Protein AF-Q5C1H3-F1 (afdb_monomer_lite)

Foldseek 3Di:
DDDDPDDDPVVVLVVVPPPDDDDDDDDDDDDWDFWKKKKKKKKWFQFFKAFPVVRGTAFDDPCLVPCVDPVVVVVLVLVVVQLCVLQVVLWDPAFPDKDWPDKHWDWDDDPPDPPPGTGITMMTMMMTMHRHDDDDPPVSSVVSSVVSLVPVPDPGSMHTPDTDMDIDMDIDGRDTDPDDDDDDD

pLDDT: mean 75.92, std 23.49, range [25.59, 98.0]

Sequence (185 aa):
MQLFTVMNISTVLLSLKLLTIKSQDVAETYVYETINITLLTIEFKDAWLWDYSINEMKPWNPEYNDSASLRYKELSNHMCQLVFNYTDDLVPTGSDEKKCDKVEFSPLKTAGDGDYALKVNATSTISYSYPHIISIDKETLRRNITSAFSHRGDYMLLRMLYYELYILTIEFKDAWLWDYSINEM

Structure (mmCIF, N/CA/C/O backbone):
data_AF-Q5C1H3-F1
#
_entry.id   AF-Q5C1H3-F1
#
loop_
_atom_site.group_PDB
_atom_site.id
_atom_site.type_symbol
_atom_site.label_atom_id
_atom_site.lab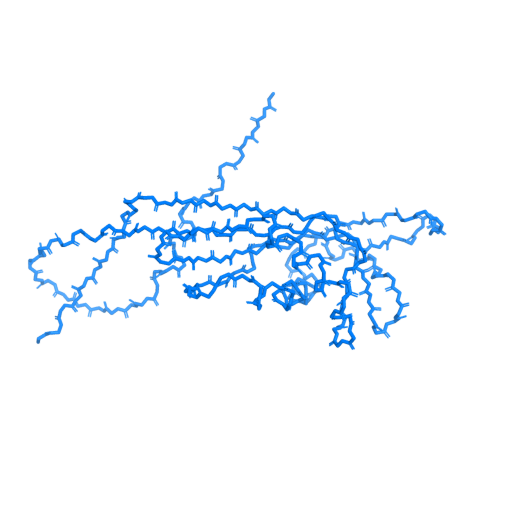el_alt_id
_atom_site.label_comp_id
_atom_site.label_asym_id
_atom_site.label_entity_id
_atom_site.label_seq_id
_atom_site.pdbx_PDB_ins_code
_atom_site.Cartn_x
_atom_site.Cartn_y
_atom_site.Cartn_z
_atom_site.occupancy
_atom_site.B_iso_or_equiv
_atom_site.auth_seq_id
_atom_site.auth_comp_id
_atom_site.auth_asym_id
_atom_site.auth_atom_id
_atom_site.pdbx_PDB_model_num
ATOM 1 N N . MET A 1 1 ? 22.195 -11.772 15.908 1.00 30.56 1 MET A N 1
ATOM 2 C CA . MET A 1 1 ? 21.999 -10.332 16.169 1.00 30.56 1 MET A CA 1
ATOM 3 C C . MET A 1 1 ? 20.785 -9.898 15.362 1.00 30.56 1 MET A C 1
ATOM 5 O O . MET A 1 1 ? 20.898 -9.747 14.157 1.00 30.56 1 MET A O 1
ATOM 9 N N . GLN A 1 2 ? 19.611 -9.843 15.988 1.00 27.91 2 GLN A N 1
ATOM 10 C CA . GLN A 1 2 ? 18.380 -9.350 15.368 1.00 27.91 2 GLN A CA 1
ATOM 11 C C . GLN A 1 2 ? 17.949 -8.123 16.166 1.00 27.91 2 GLN A C 1
ATOM 13 O O . GLN A 1 2 ? 17.580 -8.241 17.332 1.00 27.91 2 GLN A O 1
ATOM 18 N N . LEU A 1 3 ? 18.079 -6.948 15.551 1.00 25.59 3 LEU A N 1
ATOM 19 C CA . LEU A 1 3 ? 17.425 -5.733 16.014 1.00 25.59 3 LEU A CA 1
ATOM 20 C C . LEU A 1 3 ? 15.989 -5.772 15.493 1.00 25.59 3 LEU A C 1
ATOM 22 O O . LEU A 1 3 ? 15.762 -5.587 14.301 1.00 25.59 3 LEU A O 1
ATOM 26 N N . PHE A 1 4 ? 15.031 -6.009 16.383 1.00 30.53 4 PHE A N 1
ATOM 27 C CA . PHE A 1 4 ? 13.649 -5.626 16.132 1.00 30.53 4 PHE A CA 1
ATOM 28 C C . PHE A 1 4 ? 13.528 -4.149 16.497 1.00 30.53 4 PHE A C 1
ATOM 30 O O . PHE A 1 4 ? 13.573 -3.776 17.668 1.00 30.53 4 PHE A O 1
ATOM 37 N N . THR A 1 5 ? 13.445 -3.292 15.485 1.00 35.00 5 THR A N 1
ATOM 38 C CA . THR A 1 5 ? 13.075 -1.890 15.653 1.00 35.00 5 THR A CA 1
ATOM 39 C C . THR A 1 5 ? 11.630 -1.835 16.133 1.00 35.00 5 THR A C 1
ATOM 41 O O . THR A 1 5 ? 10.687 -2.068 15.381 1.00 35.00 5 THR A O 1
ATOM 44 N N . VAL A 1 6 ? 11.468 -1.551 17.423 1.00 36.09 6 VAL A N 1
ATOM 45 C CA . VAL A 1 6 ? 10.191 -1.218 18.051 1.00 36.09 6 VAL A CA 1
ATOM 46 C C . VAL A 1 6 ? 9.694 0.072 17.397 1.00 36.09 6 VAL A C 1
ATOM 48 O O . VAL A 1 6 ? 10.215 1.152 17.674 1.00 36.09 6 VAL A O 1
ATOM 51 N N . MET A 1 7 ? 8.734 -0.032 16.476 1.00 35.56 7 MET A N 1
ATOM 52 C CA . MET A 1 7 ? 8.037 1.148 15.972 1.00 35.56 7 MET A CA 1
ATOM 53 C C . MET A 1 7 ? 7.293 1.806 17.134 1.00 35.56 7 MET A C 1
ATOM 55 O O . MET A 1 7 ? 6.567 1.172 17.897 1.00 35.56 7 MET A O 1
ATOM 59 N N . ASN A 1 8 ? 7.576 3.091 17.286 1.00 33.25 8 ASN A N 1
ATOM 60 C CA . ASN A 1 8 ? 7.224 3.942 18.403 1.00 33.25 8 ASN A CA 1
ATOM 61 C C . ASN A 1 8 ? 5.694 4.083 18.521 1.00 33.25 8 ASN A C 1
ATOM 63 O O . ASN A 1 8 ? 5.061 4.769 17.722 1.00 33.25 8 ASN A O 1
ATOM 67 N N . ILE A 1 9 ? 5.103 3.461 19.543 1.00 40.34 9 ILE A N 1
ATOM 68 C CA . ILE A 1 9 ? 3.673 3.570 19.899 1.00 40.34 9 ILE A CA 1
ATOM 69 C C . ILE A 1 9 ? 3.239 5.040 20.095 1.00 40.34 9 ILE A C 1
ATOM 71 O O . ILE A 1 9 ? 2.073 5.380 19.903 1.00 40.34 9 ILE A O 1
ATOM 75 N N . SER A 1 10 ? 4.178 5.948 20.384 1.00 38.69 10 SER A N 1
ATOM 76 C CA . SER A 1 10 ? 3.878 7.365 20.617 1.00 38.69 10 SER A CA 1
ATOM 77 C C . SER A 1 10 ? 3.365 8.105 19.376 1.00 38.69 10 SER A C 1
ATOM 79 O O . SER A 1 10 ? 2.576 9.035 19.517 1.00 38.69 10 SER A O 1
ATOM 81 N N . THR A 1 11 ? 3.769 7.724 18.156 1.00 42.69 11 THR A N 1
ATOM 82 C CA . THR A 1 11 ? 3.400 8.479 16.938 1.00 42.69 11 THR A CA 1
ATOM 83 C C . THR A 1 11 ? 1.962 8.254 16.473 1.00 42.69 11 THR A C 1
ATOM 85 O O . THR A 1 11 ? 1.390 9.139 15.840 1.00 42.69 11 THR A O 1
ATOM 88 N N . VAL A 1 12 ? 1.349 7.115 16.811 1.00 43.50 12 VAL A N 1
ATOM 89 C CA . VAL A 1 12 ? -0.071 6.859 16.499 1.00 43.50 12 VAL A CA 1
ATOM 90 C C . VAL A 1 12 ? -0.960 7.642 17.474 1.00 43.50 12 VAL A C 1
ATOM 92 O O . VAL A 1 12 ? -1.838 8.379 17.042 1.00 43.50 12 VAL A O 1
ATOM 95 N N . LEU A 1 13 ? -0.633 7.621 18.773 1.00 40.50 13 LEU A N 1
ATOM 96 C CA . LEU A 1 13 ? -1.317 8.408 19.815 1.00 40.50 13 LEU A CA 1
ATOM 97 C C . LEU A 1 13 ? -1.241 9.928 19.595 1.00 40.50 13 LEU A C 1
ATOM 99 O O . LEU A 1 13 ? -2.161 10.654 19.960 1.00 40.50 13 LEU A O 1
ATOM 103 N N . LEU A 1 14 ? -0.153 10.425 19.000 1.00 39.34 14 LEU A N 1
ATOM 104 C CA . LEU A 1 14 ? 0.019 11.852 18.709 1.00 39.34 14 LEU A CA 1
ATOM 105 C C . LEU A 1 14 ? -0.904 12.367 17.592 1.00 39.34 14 LEU A C 1
ATOM 107 O O . LEU A 1 14 ? -1.186 13.562 17.568 1.00 39.34 14 LEU A O 1
ATOM 111 N N . SER A 1 15 ? -1.394 11.500 16.697 1.00 39.59 15 SER A N 1
ATOM 112 C CA . SER A 1 15 ? -2.248 11.918 15.569 1.00 39.59 15 SER A CA 1
ATOM 113 C C . SER A 1 15 ? -3.686 12.236 16.007 1.00 39.59 15 SER A C 1
ATOM 115 O O . SER A 1 15 ? -4.324 13.096 15.410 1.00 39.59 15 SER A O 1
ATOM 117 N N . LEU A 1 16 ? -4.154 11.648 17.116 1.00 41.50 16 LEU A N 1
ATOM 118 C CA . LEU A 1 16 ? -5.446 11.977 17.737 1.00 41.50 16 LEU A CA 1
ATOM 119 C C . LEU A 1 16 ? -5.450 13.334 18.478 1.00 41.50 16 LEU A C 1
ATOM 121 O O . LEU A 1 16 ? -6.500 13.801 18.906 1.00 41.50 16 LEU A O 1
ATOM 125 N N . LYS A 1 17 ? -4.290 13.978 18.675 1.00 37.91 17 LYS A N 1
ATOM 126 C CA . LYS A 1 17 ? -4.087 14.998 19.724 1.00 37.91 17 LYS A CA 1
ATOM 127 C C . LYS A 1 17 ? -4.213 16.472 19.312 1.00 37.91 17 LYS A C 1
ATOM 129 O O . LYS A 1 17 ? -3.665 17.335 19.993 1.00 37.91 17 LYS A O 1
ATOM 134 N N . LEU A 1 18 ? -4.931 16.809 18.242 1.00 33.69 18 LEU A N 1
ATOM 135 C CA . LEU A 1 18 ? -5.064 18.208 17.792 1.00 33.69 18 LEU A CA 1
ATOM 136 C C . LEU A 1 18 ? -6.522 18.666 17.640 1.00 33.69 18 LEU A C 1
ATOM 138 O O . LEU A 1 18 ? -6.920 19.191 16.606 1.00 33.69 18 LEU A O 1
ATOM 142 N N . LEU A 1 19 ? -7.301 18.548 18.716 1.00 36.03 19 LEU A N 1
ATOM 143 C CA . LEU A 1 19 ? -8.419 19.457 18.988 1.00 36.03 19 LEU A CA 1
ATOM 144 C C . LEU A 1 19 ? -8.018 20.335 20.180 1.00 36.03 19 LEU A C 1
ATOM 146 O O . LEU A 1 19 ? -8.197 19.986 21.340 1.00 36.03 19 LEU A O 1
ATOM 150 N N . THR A 1 20 ? -7.361 21.454 19.885 1.00 34.62 20 THR A N 1
ATOM 151 C CA . THR A 1 20 ? -6.852 22.400 20.885 1.00 34.62 20 THR A CA 1
ATOM 152 C C . THR A 1 20 ? -7.963 23.341 21.350 1.00 34.62 20 THR A C 1
ATOM 154 O O . THR A 1 20 ? -8.443 24.130 20.537 1.00 34.62 20 THR A O 1
ATOM 157 N N . ILE A 1 21 ? -8.277 23.388 22.650 1.00 33.28 21 ILE A N 1
ATOM 158 C CA . ILE A 1 21 ? -8.873 24.580 23.282 1.00 33.28 21 ILE A CA 1
ATOM 159 C C . ILE A 1 21 ? -8.138 24.882 24.599 1.00 33.28 21 ILE A C 1
ATOM 161 O O . ILE A 1 21 ? -7.808 23.989 25.369 1.00 33.28 21 ILE A O 1
ATOM 165 N N . LYS A 1 22 ? -7.816 26.166 24.808 1.00 37.41 22 LYS A N 1
ATOM 166 C CA . LYS A 1 22 ? -7.220 26.746 26.025 1.00 37.41 22 LYS A CA 1
ATOM 167 C C . LYS A 1 22 ? -8.299 26.991 27.090 1.00 37.41 22 LYS A C 1
ATOM 169 O O . LYS A 1 22 ? -9.271 27.657 26.751 1.00 37.41 22 LYS A O 1
ATOM 174 N N . SER A 1 23 ? -8.034 26.703 28.368 1.00 32.50 23 SER A N 1
ATOM 175 C CA . SER A 1 23 ? -8.454 27.573 29.489 1.00 32.50 23 SER A CA 1
ATOM 176 C C . SER A 1 23 ? -7.703 27.263 30.794 1.00 32.50 23 SER A C 1
ATOM 178 O O . SER A 1 23 ? -7.153 26.182 30.964 1.00 32.50 23 SER A O 1
ATOM 180 N N . GLN A 1 24 ? -7.640 28.270 31.671 1.00 35.25 24 GLN A N 1
ATOM 181 C CA . GLN A 1 24 ? -6.927 28.322 32.955 1.00 35.25 24 GLN A CA 1
ATOM 182 C C . GLN A 1 24 ? -7.688 27.632 34.110 1.00 35.25 24 GLN A C 1
ATOM 184 O O . GLN A 1 24 ? -8.913 27.683 34.140 1.00 35.25 24 GLN A O 1
ATOM 189 N N . ASP A 1 25 ? -6.915 27.065 35.048 1.00 44.69 25 ASP A N 1
ATOM 190 C CA . ASP A 1 25 ? -7.182 26.667 36.450 1.00 44.69 25 ASP A CA 1
ATOM 191 C C . ASP A 1 25 ? -8.639 26.491 36.937 1.00 44.69 25 ASP A C 1
ATOM 193 O O . ASP A 1 25 ? -9.248 27.462 37.381 1.00 44.69 25 ASP A O 1
ATOM 197 N N . VAL A 1 26 ? -9.115 25.235 37.053 1.00 33.25 26 VAL A N 1
ATOM 198 C CA . VAL A 1 26 ? -10.085 24.774 38.081 1.00 33.25 26 VAL A CA 1
ATOM 199 C C . VAL A 1 26 ? -9.838 23.282 38.391 1.00 33.25 26 VAL A C 1
ATOM 201 O O . VAL A 1 26 ? -9.560 22.500 37.492 1.00 33.25 26 VAL A O 1
ATOM 204 N N . ALA A 1 27 ? -9.918 22.892 39.671 1.00 42.16 27 ALA A N 1
ATOM 205 C CA . ALA A 1 27 ? -9.605 21.558 40.205 1.00 42.16 27 ALA A CA 1
ATOM 206 C C . ALA A 1 27 ? -10.246 20.378 39.432 1.00 42.16 27 ALA A C 1
ATOM 208 O O . ALA A 1 27 ? -11.468 20.243 39.383 1.00 42.16 27 ALA A O 1
ATOM 209 N N . GLU A 1 28 ? -9.404 19.498 38.880 1.00 36.44 28 GLU A N 1
ATOM 210 C CA . GLU A 1 28 ? -9.794 18.409 37.973 1.00 36.44 28 GLU A CA 1
ATOM 211 C C . GLU A 1 28 ? -10.202 17.129 38.722 1.00 36.44 28 GLU A C 1
ATOM 213 O O . GLU A 1 28 ? -9.426 16.541 39.480 1.00 36.44 28 GLU A O 1
ATOM 218 N N . THR A 1 29 ? -11.430 16.663 38.477 1.00 35.28 29 THR A N 1
ATOM 219 C CA . THR A 1 29 ? -11.841 15.282 38.764 1.00 35.28 29 THR A CA 1
ATOM 220 C C . THR A 1 29 ? -11.537 14.453 37.521 1.00 35.28 29 THR A C 1
ATOM 222 O O . THR A 1 29 ? -12.193 14.624 36.498 1.00 35.28 29 THR A O 1
ATOM 225 N N . TYR A 1 30 ? -10.534 13.579 37.594 1.00 40.09 30 TYR A N 1
ATOM 226 C CA . TYR A 1 30 ? -10.135 12.721 36.477 1.00 40.09 30 TYR A CA 1
ATOM 227 C C . TYR A 1 30 ? -11.180 11.621 36.254 1.00 40.09 30 TYR A C 1
ATOM 229 O O . TYR A 1 30 ? -11.293 10.692 37.057 1.00 40.09 30 TYR A O 1
ATOM 237 N N . VAL A 1 31 ? -11.947 11.718 35.167 1.00 41.03 31 VAL A N 1
ATOM 238 C CA . VAL A 1 31 ? -12.758 10.606 34.661 1.00 41.03 31 VAL A CA 1
ATOM 239 C C . VAL A 1 31 ? -11.867 9.799 33.725 1.00 41.03 31 VAL A C 1
ATOM 241 O O . VAL A 1 31 ? -11.474 10.275 32.667 1.00 41.03 31 VAL A O 1
ATOM 244 N N . TYR A 1 32 ? -11.500 8.589 34.140 1.00 46.22 32 TYR A N 1
ATOM 245 C CA . TYR A 1 32 ? -10.751 7.674 33.286 1.00 46.22 32 TYR A CA 1
ATOM 246 C C . TYR A 1 32 ? -11.727 6.941 32.369 1.00 46.22 32 TYR A C 1
ATOM 248 O O . TYR A 1 32 ? -12.465 6.069 32.832 1.00 46.22 32 TYR A O 1
ATOM 256 N N . GLU A 1 33 ? -11.725 7.273 31.081 1.00 55.44 33 GLU A N 1
ATOM 257 C CA . GLU A 1 33 ? -12.446 6.495 30.080 1.00 55.44 33 GLU A CA 1
ATOM 258 C C . GLU A 1 33 ? -11.498 5.446 29.489 1.00 55.44 33 GLU A C 1
ATOM 260 O O . GLU A 1 33 ? -10.426 5.751 28.962 1.00 55.44 33 GLU A O 1
ATOM 265 N N . THR A 1 34 ? -11.858 4.175 29.660 1.00 56.00 34 THR A N 1
ATOM 266 C CA . THR A 1 34 ? -11.147 3.065 29.023 1.00 56.00 34 THR A CA 1
ATOM 267 C C . THR A 1 34 ? -11.742 2.875 27.644 1.00 56.00 34 THR A C 1
ATOM 269 O O . THR A 1 34 ? -12.950 2.678 27.510 1.00 56.00 34 THR A O 1
ATOM 272 N N . ILE A 1 35 ? -10.903 2.934 26.610 1.00 66.88 35 ILE A N 1
ATOM 273 C CA . ILE A 1 35 ? -11.357 2.708 25.239 1.00 66.88 35 ILE A CA 1
ATOM 274 C C . ILE A 1 35 ? -10.771 1.397 24.737 1.00 66.88 35 ILE A C 1
ATOM 276 O O . ILE A 1 35 ? -9.599 1.074 24.941 1.00 66.88 35 ILE A O 1
ATOM 280 N N . ASN A 1 36 ? -11.627 0.620 24.090 1.00 78.56 36 ASN A N 1
ATOM 281 C CA . ASN A 1 36 ? -11.246 -0.600 23.407 1.00 78.56 36 ASN A CA 1
ATOM 282 C C . ASN A 1 36 ? -11.031 -0.256 21.937 1.00 78.56 36 ASN A C 1
ATOM 284 O O . ASN A 1 36 ? -11.945 0.256 21.310 1.00 78.56 36 ASN A O 1
ATOM 288 N N . ILE A 1 37 ? -9.857 -0.522 21.373 1.00 84.06 37 ILE A N 1
ATOM 289 C CA . ILE A 1 37 ? -9.531 -0.108 19.999 1.00 84.06 37 ILE A CA 1
ATOM 290 C C . ILE A 1 37 ? -9.181 -1.338 19.169 1.00 84.06 37 ILE A C 1
ATOM 292 O O . ILE A 1 37 ? -8.397 -2.179 19.611 1.00 84.06 37 ILE A O 1
ATOM 296 N N . THR A 1 38 ? -9.712 -1.425 17.948 1.00 88.31 38 THR A N 1
ATOM 297 C CA . THR A 1 38 ? -9.221 -2.382 16.942 1.00 88.31 38 THR A CA 1
ATOM 298 C C . THR A 1 38 ? -8.399 -1.647 15.901 1.00 88.31 38 THR A C 1
ATOM 300 O O . THR A 1 38 ? -8.896 -0.722 15.265 1.00 88.31 38 THR A O 1
ATOM 303 N N . LEU A 1 39 ? -7.167 -2.095 15.677 1.00 91.88 39 LEU A N 1
ATOM 304 C CA . LEU A 1 39 ? -6.350 -1.666 14.551 1.00 91.88 39 LEU A CA 1
ATOM 305 C C . LEU A 1 39 ? -6.322 -2.777 13.501 1.00 91.88 39 LEU A C 1
ATOM 307 O O . LEU A 1 39 ? -5.767 -3.853 13.737 1.00 91.88 39 LEU A O 1
ATOM 311 N N . LEU A 1 40 ? -6.916 -2.515 12.341 1.00 94.88 40 LEU A N 1
ATOM 312 C CA . LEU A 1 40 ? -6.785 -3.347 11.150 1.00 94.88 40 LEU A CA 1
ATOM 313 C C . LEU A 1 40 ? -5.648 -2.791 10.297 1.00 94.88 40 LEU A C 1
ATOM 315 O O . LEU A 1 40 ? -5.698 -1.636 9.893 1.00 94.88 40 LEU A O 1
ATOM 319 N N . THR A 1 41 ? -4.661 -3.617 9.974 1.00 96.12 41 THR A N 1
ATOM 320 C CA . THR A 1 41 ? -3.572 -3.274 9.058 1.00 96.12 41 THR A CA 1
ATOM 321 C C . THR A 1 41 ? -3.616 -4.199 7.853 1.00 96.12 41 THR A C 1
ATOM 323 O O . THR A 1 41 ? -3.668 -5.423 7.999 1.00 96.12 41 THR A O 1
ATOM 326 N N . ILE A 1 42 ? -3.579 -3.613 6.661 1.00 96.50 42 ILE A N 1
ATOM 327 C CA . ILE A 1 42 ? -3.547 -4.329 5.388 1.00 96.50 42 ILE A CA 1
ATOM 328 C C . ILE A 1 42 ? -2.255 -3.948 4.680 1.00 96.50 42 ILE A C 1
ATOM 330 O O . ILE A 1 42 ? -1.971 -2.769 4.473 1.00 96.50 42 ILE A O 1
ATOM 334 N N . GLU A 1 43 ? -1.469 -4.951 4.313 1.00 97.38 43 GLU A N 1
ATOM 335 C CA . GLU A 1 43 ? -0.187 -4.771 3.652 1.00 97.38 43 GLU A CA 1
ATOM 336 C C . GLU A 1 43 ? -0.168 -5.518 2.318 1.00 97.38 43 GLU A C 1
ATOM 338 O O . GLU A 1 43 ? -0.437 -6.719 2.249 1.00 97.38 43 GLU A O 1
ATOM 343 N N . PHE A 1 44 ? 0.171 -4.783 1.265 1.00 95.81 44 PHE A N 1
ATOM 344 C CA . PHE A 1 44 ? 0.450 -5.289 -0.069 1.00 95.81 44 PHE A CA 1
ATOM 345 C C . PHE A 1 44 ? 1.965 -5.297 -0.237 1.00 95.81 44 PHE A C 1
ATOM 347 O O . PHE A 1 44 ? 2.579 -4.228 -0.272 1.00 95.81 44 PHE A O 1
ATOM 354 N N . LYS A 1 45 ? 2.567 -6.483 -0.312 1.00 95.94 45 LYS A N 1
ATOM 355 C CA . LYS A 1 45 ? 3.996 -6.663 -0.596 1.00 95.94 45 LYS A CA 1
ATOM 356 C C . LYS A 1 45 ? 4.217 -7.111 -2.020 1.00 95.94 45 LYS A C 1
ATOM 358 O O . LYS A 1 45 ? 3.326 -7.679 -2.645 1.00 95.94 45 LYS A O 1
ATOM 363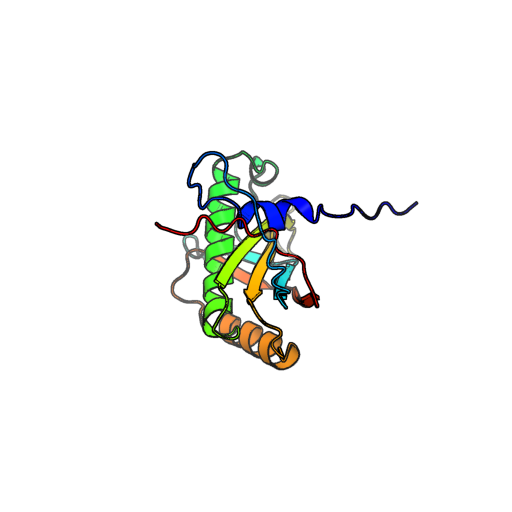 N N . ASP A 1 46 ? 5.427 -6.860 -2.492 1.00 94.38 46 ASP A N 1
ATOM 364 C CA . ASP A 1 46 ? 5.889 -7.258 -3.813 1.00 94.38 46 ASP A CA 1
ATOM 365 C C . ASP A 1 46 ? 4.900 -6.889 -4.927 1.00 94.38 46 ASP A C 1
ATOM 367 O O . ASP A 1 46 ? 4.630 -7.660 -5.848 1.00 94.38 46 ASP A O 1
ATOM 371 N N . ALA A 1 47 ? 4.311 -5.695 -4.808 1.00 93.56 47 ALA A N 1
ATOM 372 C CA . ALA A 1 47 ? 3.278 -5.222 -5.704 1.00 93.56 47 ALA A CA 1
ATOM 373 C C . ALA A 1 47 ? 3.887 -4.713 -7.015 1.00 93.56 47 ALA A C 1
ATOM 375 O O . ALA A 1 47 ? 4.568 -3.687 -7.056 1.00 93.56 47 ALA A O 1
ATOM 376 N N . TRP A 1 48 ? 3.615 -5.417 -8.109 1.00 93.38 48 TRP A N 1
ATOM 377 C CA . TRP A 1 48 ? 4.122 -5.069 -9.435 1.00 93.38 48 TRP A CA 1
ATOM 378 C C . TRP A 1 48 ? 3.241 -4.007 -10.067 1.00 93.38 48 TRP A C 1
ATOM 380 O O . TRP A 1 48 ? 2.083 -4.288 -10.377 1.00 93.38 48 TRP A O 1
ATOM 390 N N . LEU A 1 49 ? 3.771 -2.802 -10.271 1.00 92.31 49 LEU A N 1
ATOM 391 C CA . LEU A 1 49 ? 2.960 -1.686 -10.751 1.00 92.31 49 LEU A CA 1
ATOM 392 C C . LEU A 1 49 ? 2.866 -1.661 -12.278 1.00 92.31 49 LEU A C 1
ATOM 394 O O . LEU A 1 49 ? 3.878 -1.650 -12.976 1.00 92.31 49 LEU A O 1
ATOM 398 N N . TRP A 1 50 ? 1.642 -1.570 -12.788 1.00 90.00 50 TRP A N 1
ATOM 399 C CA . TRP A 1 50 ? 1.322 -1.307 -14.188 1.00 90.00 50 TRP A CA 1
ATOM 400 C C . TRP A 1 50 ? 0.820 0.123 -14.340 1.00 90.00 50 TRP A C 1
ATOM 402 O O . TRP A 1 50 ? -0.021 0.577 -13.562 1.00 90.00 50 TRP A O 1
ATOM 412 N N . ASP A 1 51 ? 1.339 0.826 -15.338 1.00 89.19 51 ASP A N 1
ATOM 413 C CA . ASP A 1 51 ? 0.952 2.185 -15.680 1.00 89.19 51 ASP A CA 1
ATOM 414 C C . ASP A 1 51 ? 0.005 2.152 -16.880 1.00 89.19 51 ASP A C 1
ATOM 416 O O . ASP A 1 51 ? 0.392 1.801 -17.997 1.00 89.19 51 ASP A O 1
ATOM 420 N N . TYR A 1 52 ? -1.251 2.528 -16.649 1.00 83.88 52 TYR A N 1
ATOM 421 C CA . TYR A 1 52 ? -2.266 2.520 -17.698 1.00 83.88 52 TYR A CA 1
ATOM 422 C C . TYR A 1 52 ? -2.050 3.602 -18.754 1.00 83.88 52 TYR A C 1
ATOM 424 O O . TYR A 1 52 ? -2.481 3.421 -19.890 1.00 83.88 52 TYR A O 1
ATOM 432 N N . SER A 1 53 ? -1.372 4.706 -18.418 1.00 83.50 53 SER A N 1
ATOM 433 C CA . SER A 1 53 ? -1.174 5.819 -19.356 1.00 83.50 53 SER A CA 1
ATOM 434 C C . SER A 1 53 ? -0.281 5.439 -20.537 1.00 83.50 53 SER A C 1
ATOM 436 O O . SER A 1 53 ? -0.492 5.909 -21.653 1.00 83.50 53 SER A O 1
ATOM 438 N N . ILE A 1 54 ? 0.683 4.553 -20.289 1.00 84.00 54 ILE A N 1
ATOM 439 C CA . ILE A 1 54 ? 1.604 4.012 -21.295 1.00 84.00 54 ILE A CA 1
ATOM 440 C C . ILE A 1 54 ? 1.320 2.542 -21.620 1.00 84.00 54 ILE A C 1
ATOM 442 O O . ILE A 1 54 ? 1.949 1.987 -22.511 1.00 84.00 54 ILE A O 1
ATOM 446 N N . ASN A 1 55 ? 0.357 1.933 -20.922 1.00 86.44 55 ASN A N 1
ATOM 447 C CA . ASN A 1 55 ? -0.014 0.526 -21.027 1.00 86.44 55 ASN A CA 1
ATOM 448 C C . ASN A 1 55 ? 1.188 -0.432 -20.912 1.00 86.44 55 ASN A C 1
ATOM 450 O O . ASN A 1 55 ? 1.342 -1.355 -21.712 1.00 86.44 55 ASN A O 1
ATOM 454 N N . GLU A 1 56 ? 2.036 -0.200 -19.909 1.00 88.88 56 GLU A N 1
ATOM 455 C CA . GLU A 1 56 ? 3.230 -1.000 -19.622 1.00 88.88 56 GLU A CA 1
ATOM 456 C C . GLU A 1 56 ? 3.489 -1.099 -18.111 1.00 88.88 56 GLU A C 1
ATOM 458 O O . GLU A 1 56 ? 2.986 -0.304 -17.315 1.00 88.88 56 GLU A O 1
ATOM 463 N N . MET A 1 57 ? 4.338 -2.048 -17.698 1.00 90.31 57 MET A N 1
ATOM 464 C CA . MET A 1 57 ? 4.885 -2.076 -16.338 1.00 90.31 57 MET A CA 1
ATOM 465 C C . MET A 1 57 ? 5.580 -0.748 -16.031 1.00 90.31 57 MET A C 1
ATOM 467 O O . MET A 1 57 ? 6.430 -0.298 -16.806 1.00 90.31 57 MET A O 1
ATOM 471 N N . LYS A 1 58 ? 5.265 -0.154 -14.876 1.00 92.38 58 LYS A N 1
ATOM 472 C CA . LYS A 1 58 ? 5.802 1.137 -14.448 1.00 92.38 58 LYS A CA 1
ATOM 473 C C . LYS A 1 58 ? 7.333 1.071 -14.456 1.00 92.38 58 LYS A C 1
ATOM 475 O O . LYS A 1 58 ? 7.900 0.272 -13.702 1.00 92.38 58 LYS A O 1
ATOM 480 N N . PRO A 1 59 ? 8.020 1.877 -15.284 1.00 92.38 59 PRO A N 1
ATOM 481 C CA . PRO A 1 59 ? 9.471 1.860 -15.326 1.00 92.38 59 PRO A CA 1
ATOM 482 C C . PRO A 1 59 ? 10.043 2.387 -14.013 1.00 92.38 59 PRO A C 1
ATOM 484 O O . PRO A 1 59 ? 9.532 3.346 -13.428 1.00 92.38 59 PRO A O 1
ATOM 487 N N . TRP A 1 60 ? 11.125 1.761 -13.561 1.00 94.31 60 TRP A N 1
ATOM 488 C CA . TRP A 1 60 ? 11.873 2.222 -12.406 1.00 94.31 60 TRP A CA 1
ATOM 489 C C . TRP A 1 60 ? 12.491 3.593 -12.681 1.00 94.31 60 TRP A C 1
ATOM 491 O O . TRP A 1 60 ? 13.089 3.827 -13.733 1.00 94.31 60 TRP A O 1
ATOM 501 N N . ASN A 1 61 ? 12.396 4.484 -11.700 1.00 93.94 61 ASN A N 1
ATOM 502 C CA . ASN A 1 61 ? 13.118 5.742 -11.687 1.00 93.94 61 ASN A CA 1
ATOM 503 C C . ASN A 1 61 ? 13.999 5.812 -10.424 1.00 93.94 61 ASN A C 1
ATOM 505 O O . ASN A 1 61 ? 13.486 5.568 -9.334 1.00 93.94 61 ASN A O 1
ATOM 509 N N . PRO A 1 62 ? 15.291 6.176 -10.527 1.00 94.62 62 PRO A N 1
ATOM 510 C CA . PRO A 1 62 ? 16.173 6.285 -9.362 1.00 94.62 62 PRO A CA 1
ATOM 511 C C . PRO A 1 62 ? 15.710 7.265 -8.273 1.00 94.62 62 PRO A C 1
ATOM 513 O O . PRO A 1 62 ? 16.061 7.064 -7.113 1.00 94.62 62 PRO A O 1
ATOM 516 N N . GLU A 1 63 ? 14.917 8.288 -8.607 1.00 97.12 63 GLU A N 1
ATOM 517 C CA . GLU A 1 63 ? 14.320 9.221 -7.638 1.00 97.12 63 GLU A CA 1
ATOM 518 C C . GLU A 1 63 ? 13.349 8.518 -6.679 1.00 97.12 63 GLU A C 1
ATOM 520 O O . GLU A 1 63 ? 13.117 9.005 -5.577 1.00 97.12 63 GLU A O 1
ATOM 525 N N . TYR A 1 64 ? 12.836 7.333 -7.035 1.00 96.25 64 TYR A N 1
ATOM 526 C CA . TYR A 1 64 ? 12.034 6.512 -6.126 1.00 96.25 64 TYR A CA 1
ATOM 527 C C . TYR A 1 64 ? 12.833 5.953 -4.935 1.00 96.25 64 TYR A C 1
ATOM 529 O O . TYR A 1 64 ? 12.230 5.423 -4.008 1.00 96.25 64 TYR A O 1
ATOM 537 N N . ASN A 1 65 ? 14.163 6.097 -4.914 1.00 95.25 65 ASN A N 1
ATOM 538 C CA . ASN A 1 65 ? 14.967 5.826 -3.717 1.00 95.25 65 ASN A CA 1
ATOM 539 C C . ASN A 1 65 ? 14.906 6.959 -2.678 1.00 95.25 65 ASN A C 1
ATOM 541 O O . ASN A 1 65 ? 15.318 6.753 -1.539 1.00 95.25 65 ASN A O 1
ATOM 545 N N . ASP A 1 66 ? 14.442 8.151 -3.060 1.00 96.56 66 ASP A N 1
ATOM 546 C CA . ASP A 1 66 ? 14.368 9.315 -2.182 1.00 96.56 66 ASP A CA 1
ATOM 547 C C . ASP A 1 66 ? 12.908 9.681 -1.900 1.00 96.56 66 ASP A C 1
ATOM 549 O O . ASP A 1 66 ? 12.208 10.231 -2.756 1.00 96.56 66 ASP A O 1
ATOM 553 N N . SER A 1 67 ? 12.460 9.423 -0.668 1.00 95.44 67 SER A N 1
ATOM 554 C CA . SER A 1 67 ? 11.099 9.732 -0.220 1.00 95.44 67 SER A CA 1
ATOM 555 C C . SER A 1 67 ? 10.792 11.231 -0.145 1.00 95.44 67 SER A C 1
ATOM 557 O O . SER A 1 67 ? 9.623 11.630 -0.104 1.00 95.44 67 SER A O 1
ATOM 559 N N . ALA A 1 68 ? 11.819 12.087 -0.161 1.00 96.50 68 ALA A N 1
ATOM 560 C CA . ALA A 1 68 ? 11.650 13.530 -0.228 1.00 96.50 68 ALA A CA 1
ATOM 561 C C . ALA A 1 68 ? 11.391 14.031 -1.657 1.00 96.50 68 ALA A C 1
ATOM 563 O O . ALA A 1 68 ? 10.815 15.120 -1.805 1.00 96.50 68 ALA A O 1
ATOM 564 N N . SER A 1 69 ? 11.760 13.254 -2.682 1.00 98.00 69 SER A N 1
ATOM 565 C CA . SER A 1 69 ? 11.597 13.633 -4.085 1.00 98.00 69 SER A CA 1
ATOM 566 C C . SER A 1 69 ? 10.123 13.814 -4.456 1.00 98.00 69 SER A C 1
ATOM 568 O O . SER A 1 69 ? 9.226 13.144 -3.932 1.00 98.00 69 SER A O 1
ATOM 570 N N . LEU A 1 70 ? 9.855 14.735 -5.385 1.00 97.38 70 LEU A N 1
ATOM 571 C CA . LEU A 1 70 ? 8.499 14.957 -5.889 1.00 97.38 70 LEU A CA 1
ATOM 572 C C . LEU A 1 70 ? 7.946 13.679 -6.530 1.00 97.38 70 LEU A C 1
ATOM 574 O O . LEU A 1 70 ? 6.814 13.286 -6.258 1.00 97.38 70 LEU A O 1
ATOM 578 N N . ARG A 1 71 ? 8.780 12.988 -7.312 1.00 95.38 71 ARG A N 1
ATOM 579 C CA . ARG A 1 71 ? 8.375 11.800 -8.059 1.00 95.38 71 ARG A CA 1
ATOM 580 C C . ARG A 1 71 ? 7.983 10.635 -7.159 1.00 95.38 71 ARG A C 1
ATOM 582 O O . AR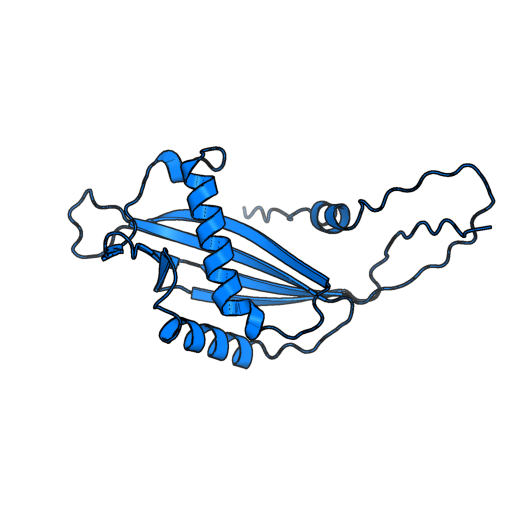G A 1 71 ? 7.023 9.927 -7.462 1.00 95.38 71 ARG A O 1
ATOM 589 N N . TYR A 1 72 ? 8.694 10.454 -6.046 1.00 97.50 72 TYR A N 1
ATOM 590 C CA . TYR A 1 72 ? 8.308 9.493 -5.019 1.00 97.50 72 TYR A CA 1
ATOM 591 C C . TYR A 1 72 ? 6.960 9.847 -4.404 1.00 97.50 72 TYR A C 1
ATOM 593 O O . TYR A 1 72 ? 6.088 8.989 -4.307 1.00 97.50 72 TYR A O 1
ATOM 601 N N . LYS A 1 73 ? 6.776 11.107 -3.993 1.00 97.31 73 LYS A N 1
ATOM 602 C CA . LYS A 1 73 ? 5.549 11.565 -3.326 1.00 97.31 73 LYS A CA 1
ATOM 603 C C . LYS A 1 73 ? 4.322 11.407 -4.218 1.00 97.31 73 LYS A C 1
ATOM 605 O O . LYS A 1 73 ? 3.294 10.934 -3.745 1.00 97.31 73 LYS A O 1
ATOM 610 N N . GLU A 1 74 ? 4.442 11.739 -5.500 1.00 95.38 74 GLU A N 1
ATOM 611 C CA . GLU A 1 74 ? 3.375 11.550 -6.487 1.00 95.38 74 GLU A CA 1
ATOM 612 C C . GLU A 1 74 ? 3.000 10.073 -6.638 1.00 95.38 74 GLU A C 1
ATOM 614 O O . GLU A 1 74 ? 1.826 9.715 -6.529 1.00 95.38 74 GLU A O 1
ATOM 619 N N . LEU A 1 75 ? 3.993 9.197 -6.839 1.00 95.25 75 LEU A N 1
ATOM 620 C CA . LEU A 1 75 ? 3.736 7.765 -6.988 1.00 95.25 75 LEU A CA 1
ATOM 621 C C . LEU A 1 75 ? 3.182 7.150 -5.695 1.00 95.25 75 LEU A C 1
ATOM 623 O O . LEU A 1 75 ? 2.277 6.322 -5.753 1.00 95.25 75 LEU A O 1
ATOM 627 N N . SER A 1 76 ? 3.684 7.584 -4.539 1.00 96.38 76 SER A N 1
ATOM 628 C CA . SER A 1 76 ? 3.200 7.180 -3.217 1.00 96.38 76 SER A CA 1
ATOM 629 C C . SER A 1 76 ? 1.736 7.564 -3.017 1.00 96.38 76 SER A C 1
ATOM 631 O O . SER A 1 76 ? 0.927 6.717 -2.647 1.00 96.38 76 SER A O 1
ATOM 633 N N . ASN A 1 77 ? 1.356 8.796 -3.366 1.00 95.00 77 ASN A N 1
ATOM 634 C CA . ASN A 1 77 ? -0.033 9.238 -3.291 1.00 95.00 77 ASN A CA 1
ATOM 635 C C . ASN A 1 77 ? -0.952 8.405 -4.199 1.00 95.00 77 ASN A C 1
ATOM 637 O O . ASN A 1 77 ? -2.002 7.943 -3.752 1.00 95.00 77 ASN A O 1
ATOM 641 N N . HIS A 1 78 ? -0.546 8.152 -5.448 1.00 93.00 78 HIS A N 1
ATOM 642 C CA . HIS A 1 78 ? -1.318 7.288 -6.344 1.00 93.00 78 HIS A CA 1
ATOM 643 C C . HIS A 1 78 ? -1.417 5.848 -5.822 1.00 93.00 78 HIS A C 1
ATOM 645 O O . HIS A 1 78 ? -2.472 5.230 -5.950 1.00 93.00 78 HIS A O 1
ATOM 651 N N . MET A 1 79 ? -0.356 5.319 -5.205 1.00 93.62 79 MET A N 1
ATOM 652 C CA . MET A 1 79 ? -0.371 3.992 -4.586 1.00 93.62 79 MET A CA 1
ATOM 653 C C . MET A 1 79 ? -1.341 3.935 -3.398 1.00 93.62 79 MET A C 1
ATOM 655 O O . MET A 1 79 ? -2.147 3.012 -3.319 1.00 93.62 79 MET A O 1
ATOM 659 N N . CYS A 1 80 ? -1.330 4.934 -2.512 1.00 94.00 80 CYS A N 1
ATOM 660 C CA . CYS A 1 80 ? -2.279 5.014 -1.401 1.00 94.00 80 CYS A CA 1
ATOM 661 C C . CYS A 1 80 ? -3.732 5.055 -1.901 1.00 94.00 80 CYS A C 1
ATOM 663 O O . CYS A 1 80 ? -4.575 4.307 -1.413 1.00 94.00 80 CYS A O 1
ATOM 665 N N . GLN A 1 81 ? -4.023 5.890 -2.906 1.00 91.81 81 GLN A N 1
ATOM 666 C CA . GLN A 1 81 ? -5.356 5.981 -3.513 1.00 91.81 81 GLN A CA 1
ATOM 667 C C . GLN A 1 81 ? -5.790 4.656 -4.149 1.00 91.81 81 GLN A C 1
ATOM 669 O O . GLN A 1 81 ? -6.926 4.226 -3.960 1.00 91.81 81 GLN A O 1
ATOM 674 N N . LEU A 1 82 ? -4.879 3.990 -4.864 1.00 90.38 82 LEU A N 1
ATOM 675 C CA . LEU A 1 82 ? -5.117 2.677 -5.456 1.00 90.38 82 LEU A CA 1
ATOM 676 C C . LEU A 1 82 ? -5.510 1.650 -4.388 1.00 90.38 82 LEU A C 1
ATOM 678 O O . LEU A 1 82 ? -6.501 0.943 -4.555 1.00 90.38 82 LEU A O 1
ATOM 682 N N . VAL A 1 83 ? -4.752 1.580 -3.292 1.00 91.56 83 VAL A N 1
ATOM 683 C CA . VAL A 1 83 ? -5.017 0.630 -2.207 1.00 91.56 83 VAL A CA 1
ATOM 684 C C . VAL A 1 83 ? -6.352 0.935 -1.526 1.00 91.56 83 VAL A C 1
ATOM 686 O O . VAL A 1 83 ? -7.169 0.025 -1.404 1.00 91.56 83 VAL A O 1
ATOM 689 N N . PHE A 1 84 ? -6.631 2.197 -1.180 1.00 91.38 84 PHE A N 1
ATOM 690 C CA . PHE A 1 84 ? -7.916 2.584 -0.586 1.00 91.38 84 PHE A CA 1
ATOM 691 C C . PHE A 1 84 ? -9.108 2.241 -1.482 1.00 91.38 84 PHE A C 1
ATOM 693 O O . PHE A 1 84 ? -10.097 1.696 -1.001 1.00 91.38 84 PHE A O 1
ATOM 700 N N . ASN A 1 85 ? -9.000 2.452 -2.796 1.00 88.38 85 ASN A N 1
ATOM 701 C CA . ASN A 1 85 ? -10.062 2.091 -3.739 1.00 88.38 85 ASN A CA 1
ATOM 702 C C . ASN A 1 85 ? -10.355 0.580 -3.778 1.00 88.38 85 ASN A C 1
ATOM 704 O O . ASN A 1 85 ? -11.473 0.175 -4.120 1.00 88.38 85 ASN A O 1
ATOM 708 N N . TYR A 1 86 ? -9.369 -0.263 -3.456 1.00 87.00 86 TYR A N 1
ATOM 709 C CA . TYR A 1 86 ? -9.583 -1.703 -3.327 1.00 87.00 86 TYR A CA 1
ATOM 710 C C . TYR A 1 86 ? -10.175 -2.097 -1.979 1.00 87.00 86 TYR A C 1
ATOM 712 O O . TYR A 1 86 ? -10.911 -3.079 -1.930 1.00 87.00 86 TYR A O 1
ATOM 720 N N . THR A 1 87 ? -9.855 -1.385 -0.899 1.00 90.94 87 THR A N 1
ATOM 721 C CA . THR A 1 87 ? -10.155 -1.836 0.466 1.00 90.94 87 THR A CA 1
ATOM 722 C C . THR A 1 87 ? -11.353 -1.146 1.108 1.00 90.94 87 THR A C 1
ATOM 724 O O . THR A 1 87 ? -12.039 -1.793 1.892 1.00 90.94 87 THR A O 1
ATOM 727 N N . ASP A 1 88 ? -11.643 0.114 0.781 1.00 89.06 88 ASP A N 1
ATOM 728 C CA . ASP A 1 88 ? -12.604 0.947 1.523 1.00 89.06 88 ASP A CA 1
ATOM 729 C C . ASP A 1 88 ? -14.022 0.362 1.577 1.00 89.06 88 ASP A C 1
ATOM 731 O O . ASP A 1 88 ? -14.644 0.378 2.634 1.00 89.06 88 ASP A O 1
ATOM 735 N N . ASP A 1 89 ? -14.515 -0.215 0.478 1.00 88.88 89 ASP A N 1
ATOM 736 C CA . ASP A 1 89 ? -15.853 -0.833 0.445 1.00 88.88 89 ASP A CA 1
ATOM 737 C C . ASP A 1 89 ? -15.884 -2.250 1.046 1.00 88.88 89 ASP A C 1
ATOM 739 O O . ASP A 1 89 ? -16.942 -2.876 1.125 1.00 88.88 89 ASP A O 1
ATOM 743 N N . LEU A 1 90 ? -14.718 -2.810 1.376 1.00 92.69 90 LEU A N 1
ATOM 744 C CA . LEU A 1 90 ? -14.567 -4.207 1.788 1.00 92.69 90 LEU A CA 1
ATOM 745 C C . LEU A 1 90 ? -14.285 -4.357 3.278 1.00 92.69 90 LEU A C 1
ATOM 747 O O . LEU A 1 90 ? -14.597 -5.402 3.853 1.00 92.69 90 LEU A O 1
ATOM 751 N N . VAL A 1 91 ? -13.664 -3.351 3.891 1.00 93.62 91 VAL A N 1
ATOM 752 C CA . VAL A 1 91 ? -13.426 -3.336 5.333 1.00 93.62 91 VAL A CA 1
ATOM 753 C C . VAL A 1 91 ? -14.731 -3.075 6.096 1.00 93.62 91 VAL A C 1
ATOM 755 O O . VAL A 1 91 ? -15.655 -2.464 5.557 1.00 93.62 91 VAL A O 1
ATOM 758 N N . PRO A 1 92 ? -14.840 -3.523 7.360 1.00 91.50 92 PRO A N 1
ATOM 759 C CA . PRO A 1 92 ? -15.989 -3.191 8.194 1.00 91.50 92 PRO A CA 1
ATOM 760 C C . PRO A 1 92 ? -16.206 -1.676 8.297 1.00 91.50 92 PRO A C 1
ATOM 762 O O . PRO A 1 92 ? -15.251 -0.906 8.413 1.00 91.50 92 PRO A O 1
ATOM 765 N N . THR A 1 93 ? -17.467 -1.252 8.299 1.00 89.44 93 THR A N 1
ATOM 766 C CA . THR A 1 93 ? -17.853 0.146 8.537 1.00 89.44 93 THR A CA 1
ATOM 767 C C . THR A 1 93 ? -17.587 0.562 9.986 1.00 89.44 93 THR A C 1
ATOM 769 O O . THR A 1 93 ? -17.532 -0.290 10.869 1.00 89.44 93 THR A O 1
ATOM 772 N N . GLY A 1 94 ? -17.514 1.870 10.254 1.00 83.62 94 GLY A N 1
ATOM 773 C CA . GLY A 1 94 ? -17.344 2.399 11.617 1.00 83.62 94 GLY A CA 1
ATOM 774 C C . GLY A 1 94 ? -15.888 2.590 12.043 1.00 83.62 94 GLY A C 1
ATOM 775 O O . GLY A 1 94 ? -15.602 2.621 13.235 1.00 83.62 94 GLY A O 1
ATOM 776 N N . SER A 1 95 ? -14.973 2.680 11.075 1.00 87.62 95 SER A N 1
ATOM 777 C CA . SER A 1 95 ? -13.620 3.168 11.323 1.00 87.62 95 SER A CA 1
ATOM 778 C C . SER A 1 95 ? -13.637 4.693 11.447 1.00 87.62 95 SER A C 1
ATOM 780 O O . SER A 1 95 ? -14.243 5.362 10.608 1.00 87.62 95 SER A O 1
ATOM 782 N N . ASP A 1 96 ? -12.954 5.227 12.458 1.00 82.56 96 ASP A N 1
ATOM 783 C CA . ASP A 1 96 ? -12.850 6.676 12.696 1.00 82.56 96 ASP A CA 1
ATOM 784 C C . ASP A 1 96 ? -11.715 7.313 11.891 1.00 82.56 96 ASP A C 1
ATOM 786 O O . ASP A 1 96 ? -11.753 8.492 11.543 1.00 82.56 96 ASP A O 1
ATOM 790 N N . GLU A 1 97 ? -10.692 6.520 11.583 1.00 85.06 97 GLU A N 1
ATOM 791 C CA . GLU A 1 97 ? -9.514 6.964 10.859 1.00 85.06 97 GLU A CA 1
ATOM 792 C C . GLU A 1 97 ? -9.030 5.855 9.931 1.00 85.06 97 GLU A C 1
ATOM 794 O O . GLU A 1 97 ? -8.862 4.705 10.343 1.00 85.06 97 GLU A O 1
ATOM 799 N N . LYS A 1 98 ? -8.735 6.236 8.686 1.00 91.19 98 LYS A N 1
ATOM 800 C CA . LYS A 1 98 ? -7.953 5.424 7.758 1.00 91.19 98 LYS A CA 1
ATOM 801 C C . LYS A 1 98 ? -6.671 6.151 7.394 1.00 91.19 98 LYS A C 1
ATOM 803 O O . LYS A 1 98 ? -6.682 7.364 7.168 1.00 91.19 98 LYS A O 1
ATOM 808 N N . LYS A 1 99 ? -5.575 5.410 7.288 1.00 94.50 99 LYS A N 1
ATOM 809 C CA . LYS A 1 99 ? -4.253 5.980 7.045 1.00 94.50 99 LYS A CA 1
ATOM 810 C C . LYS A 1 99 ? -3.458 5.145 6.062 1.00 94.50 99 LYS A C 1
ATOM 812 O O . LYS A 1 99 ? -3.509 3.921 6.078 1.00 94.50 99 LYS A O 1
ATOM 817 N N . CYS A 1 100 ? -2.714 5.830 5.198 1.00 95.19 100 CYS A N 1
ATOM 818 C CA . CYS A 1 100 ? -1.666 5.209 4.404 1.00 95.19 100 CYS A CA 1
ATOM 819 C C . CYS A 1 100 ? -0.367 5.347 5.192 1.00 95.19 100 CYS A C 1
ATOM 821 O O . CYS A 1 100 ? 0.251 6.411 5.199 1.00 95.19 100 CYS A O 1
ATOM 823 N N . ASP A 1 101 ? -0.015 4.305 5.940 1.00 93.50 101 ASP A N 1
ATOM 824 C CA . ASP A 1 101 ? 1.085 4.354 6.903 1.00 93.50 101 ASP A CA 1
ATOM 825 C C . ASP A 1 101 ? 2.438 4.363 6.213 1.00 93.50 101 ASP A C 1
ATOM 827 O O . ASP A 1 101 ? 3.368 5.050 6.641 1.00 93.50 101 ASP A O 1
ATOM 831 N N . LYS A 1 102 ? 2.552 3.564 5.152 1.00 94.50 102 LYS A N 1
ATOM 832 C CA . LYS A 1 102 ? 3.821 3.318 4.491 1.00 94.50 102 LYS A CA 1
ATOM 833 C C . LYS A 1 102 ? 3.611 3.008 3.020 1.00 94.50 102 LYS A C 1
ATOM 835 O O . LYS A 1 102 ? 2.762 2.200 2.658 1.00 94.50 102 LYS A O 1
ATOM 840 N N . VAL A 1 103 ? 4.448 3.607 2.187 1.00 97.19 103 VAL A N 1
ATOM 841 C CA . VAL A 1 103 ? 4.679 3.172 0.812 1.00 97.19 103 VAL A CA 1
ATOM 842 C C . VAL A 1 103 ? 6.180 3.162 0.606 1.00 97.19 103 VAL A C 1
ATOM 844 O O . VAL A 1 103 ? 6.831 4.132 0.982 1.00 97.19 103 VAL A O 1
ATOM 847 N N . GLU A 1 104 ? 6.712 2.090 0.038 1.00 97.88 104 GLU A N 1
ATOM 848 C CA . GLU A 1 104 ? 8.111 1.945 -0.362 1.00 97.88 104 GLU A CA 1
ATOM 849 C C . GLU A 1 104 ? 8.181 1.390 -1.777 1.00 97.88 104 GLU A C 1
ATOM 851 O O . GLU A 1 104 ? 7.359 0.562 -2.171 1.00 97.88 104 GLU A O 1
ATOM 856 N N . PHE A 1 105 ? 9.194 1.819 -2.524 1.00 97.81 105 PHE A N 1
ATOM 857 C CA . PHE A 1 105 ? 9.448 1.344 -3.875 1.00 97.81 105 PHE A CA 1
ATOM 858 C C . PHE A 1 105 ? 10.818 0.684 -3.951 1.00 97.81 105 PHE A C 1
ATOM 860 O O . PHE A 1 105 ? 11.775 1.122 -3.317 1.00 97.81 105 PHE A O 1
ATOM 867 N N . SER A 1 106 ? 10.917 -0.368 -4.753 1.00 96.12 106 SER A N 1
ATOM 868 C CA . SER A 1 106 ? 12.175 -1.042 -5.053 1.00 96.12 106 SER A CA 1
ATOM 869 C C . SER A 1 106 ? 12.237 -1.437 -6.530 1.00 96.12 106 SER A C 1
ATOM 871 O O . SER A 1 106 ? 11.197 -1.598 -7.177 1.00 96.12 106 SER A O 1
ATOM 873 N N . PRO A 1 107 ? 13.444 -1.557 -7.103 1.00 94.88 107 PRO A N 1
ATOM 874 C CA . PRO A 1 107 ? 13.589 -2.000 -8.476 1.00 94.88 107 PRO A CA 1
ATOM 875 C C . PRO A 1 107 ? 13.253 -3.489 -8.603 1.00 94.88 107 PRO A C 1
ATOM 877 O O . PRO A 1 107 ? 13.750 -4.322 -7.848 1.00 94.88 107 PRO A O 1
ATOM 880 N N . LEU A 1 108 ? 12.462 -3.822 -9.616 1.00 92.06 108 LEU A N 1
ATOM 881 C CA . LEU A 1 108 ? 12.122 -5.180 -10.025 1.00 92.06 108 LEU A CA 1
ATOM 882 C C . LEU A 1 108 ? 12.783 -5.500 -11.364 1.00 92.06 108 LEU A C 1
ATOM 884 O O . LEU A 1 108 ? 12.682 -4.709 -12.301 1.00 92.06 108 LEU A O 1
ATOM 888 N N . LYS A 1 109 ? 13.383 -6.685 -11.496 1.00 86.50 109 LYS A N 1
ATOM 889 C CA . LYS A 1 109 ? 13.777 -7.243 -12.797 1.00 86.50 109 LYS A CA 1
ATOM 890 C C . LYS A 1 109 ? 12.809 -8.367 -13.149 1.00 86.50 109 LYS A C 1
ATOM 892 O O . LYS A 1 109 ? 12.756 -9.360 -12.427 1.00 86.50 109 LYS A O 1
ATOM 897 N N . THR A 1 110 ? 12.041 -8.215 -14.226 1.00 75.56 110 THR A N 1
ATOM 898 C CA . THR A 1 110 ? 11.149 -9.282 -14.698 1.00 75.56 110 THR A CA 1
ATOM 899 C C . THR A 1 110 ? 11.850 -10.146 -15.748 1.00 75.56 110 THR A C 1
ATOM 901 O O . THR A 1 110 ? 12.794 -9.708 -16.409 1.00 75.56 110 THR A O 1
ATOM 904 N N . ALA A 1 111 ? 11.453 -11.414 -15.870 1.00 68.56 111 ALA A N 1
ATOM 905 C CA . ALA A 1 111 ? 12.033 -12.307 -16.868 1.00 68.56 111 ALA A CA 1
ATOM 906 C C . ALA A 1 111 ? 11.617 -11.860 -18.280 1.00 68.56 111 ALA A C 1
ATOM 908 O O . ALA A 1 111 ? 10.429 -11.754 -18.566 1.00 68.56 111 ALA A O 1
ATOM 909 N N . GLY A 1 112 ? 12.592 -11.624 -19.163 1.00 64.81 112 GLY A N 1
ATOM 910 C CA . GLY A 1 112 ? 12.357 -11.169 -20.541 1.00 64.81 112 GLY A CA 1
ATOM 911 C C . GLY A 1 112 ? 12.605 -9.676 -20.766 1.00 64.81 112 GLY A C 1
ATOM 912 O O . GLY A 1 112 ? 12.800 -9.267 -21.909 1.00 64.81 112 GLY A O 1
ATOM 913 N N . ASP A 1 113 ? 12.700 -8.883 -19.697 1.00 63.97 113 ASP A N 1
ATOM 914 C CA . ASP A 1 113 ? 13.226 -7.524 -19.768 1.00 63.97 113 ASP A CA 1
ATOM 915 C C . ASP A 1 113 ? 14.751 -7.593 -19.972 1.00 63.97 113 ASP A C 1
ATOM 917 O O . ASP A 1 113 ? 15.466 -8.270 -19.226 1.00 63.97 113 ASP A O 1
ATOM 921 N N . GLY A 1 114 ? 15.269 -6.911 -21.002 1.00 59.50 114 GLY A N 1
ATOM 922 C CA . GLY A 1 114 ? 16.716 -6.759 -21.194 1.00 59.50 114 GLY A CA 1
ATOM 923 C C . GLY A 1 114 ? 17.387 -6.178 -19.941 1.00 59.50 114 GLY A C 1
ATOM 924 O O . GLY A 1 114 ? 16.723 -5.571 -19.102 1.00 59.50 114 GLY A O 1
ATOM 925 N N . ASP A 1 115 ? 18.708 -6.330 -19.813 1.00 59.59 115 ASP A N 1
ATOM 926 C CA . ASP A 1 115 ? 19.456 -6.117 -18.557 1.00 59.59 115 ASP A CA 1
ATOM 927 C C . ASP A 1 115 ? 19.288 -4.751 -17.857 1.00 59.59 115 ASP A C 1
ATOM 929 O O . ASP A 1 115 ? 19.683 -4.617 -16.699 1.00 59.59 115 ASP A O 1
ATOM 933 N N . TYR A 1 116 ? 18.661 -3.767 -18.505 1.00 60.53 116 TYR A N 1
ATOM 934 C CA . TYR A 1 116 ? 18.497 -2.397 -18.016 1.00 60.53 116 TYR A CA 1
ATOM 935 C C . TYR A 1 116 ? 17.045 -1.956 -17.766 1.00 60.53 116 TYR A C 1
ATOM 937 O O . TYR A 1 116 ? 16.833 -0.861 -17.246 1.00 60.53 116 TYR A O 1
ATOM 945 N N . ALA A 1 117 ? 16.035 -2.762 -18.107 1.00 79.12 117 ALA A N 1
ATOM 946 C CA . ALA A 1 117 ? 14.633 -2.366 -17.959 1.00 79.12 117 ALA A CA 1
ATOM 947 C C . ALA A 1 117 ? 14.083 -2.747 -16.575 1.00 79.12 117 ALA A C 1
ATOM 949 O O . ALA A 1 117 ? 13.265 -3.651 -16.434 1.00 79.12 117 ALA A O 1
ATOM 950 N N . LEU A 1 118 ? 14.541 -2.046 -15.535 1.00 90.31 118 LEU A N 1
ATOM 951 C CA . LEU A 1 118 ? 13.980 -2.196 -14.191 1.00 90.31 118 LEU A CA 1
ATOM 952 C C . LEU A 1 118 ? 12.552 -1.635 -14.146 1.00 90.31 118 LEU A C 1
ATOM 954 O O . LEU A 1 118 ? 12.264 -0.573 -14.706 1.00 90.31 118 LEU A O 1
ATOM 958 N N . LYS A 1 119 ? 11.661 -2.342 -13.455 1.00 93.12 119 LYS A N 1
ATOM 959 C CA . LYS A 1 119 ? 10.272 -1.948 -13.190 1.00 93.12 119 LYS A CA 1
ATOM 960 C C . LYS A 1 119 ? 10.093 -1.600 -11.715 1.00 93.12 119 LYS A C 1
ATOM 962 O O . LYS A 1 119 ? 11.002 -1.804 -10.912 1.00 93.12 119 LYS A O 1
ATOM 967 N N . VAL A 1 120 ? 8.938 -1.057 -11.349 1.00 95.12 120 VAL A N 1
ATOM 968 C CA . VAL A 1 120 ? 8.631 -0.730 -9.952 1.00 95.12 120 VAL A CA 1
ATOM 969 C C . VAL A 1 120 ? 7.985 -1.920 -9.246 1.00 95.12 120 VAL A C 1
ATOM 971 O O . VAL A 1 120 ? 6.904 -2.370 -9.630 1.00 95.12 120 VAL A O 1
ATOM 974 N N . ASN A 1 121 ? 8.641 -2.373 -8.180 1.00 96.00 121 ASN A N 1
ATOM 975 C CA . ASN A 1 121 ? 8.040 -3.141 -7.099 1.00 96.00 121 ASN A CA 1
ATOM 976 C C . ASN A 1 121 ? 7.620 -2.183 -5.981 1.00 96.00 121 ASN A C 1
ATOM 978 O O . ASN A 1 121 ? 8.375 -1.265 -5.649 1.00 96.00 121 ASN A O 1
ATOM 982 N N . ALA A 1 122 ? 6.456 -2.397 -5.380 1.00 97.00 122 ALA A N 1
ATOM 983 C CA . ALA A 1 122 ? 5.956 -1.564 -4.298 1.00 97.00 122 ALA A CA 1
ATOM 984 C C . ALA A 1 122 ? 5.571 -2.392 -3.070 1.00 97.00 122 ALA A C 1
ATOM 986 O O . ALA A 1 122 ? 5.035 -3.492 -3.177 1.00 97.00 122 ALA A O 1
ATOM 987 N N . THR A 1 123 ? 5.786 -1.806 -1.900 1.00 97.69 123 THR A N 1
ATOM 988 C CA . THR A 1 123 ? 5.169 -2.239 -0.649 1.00 97.69 123 THR A CA 1
ATOM 989 C C . THR A 1 123 ? 4.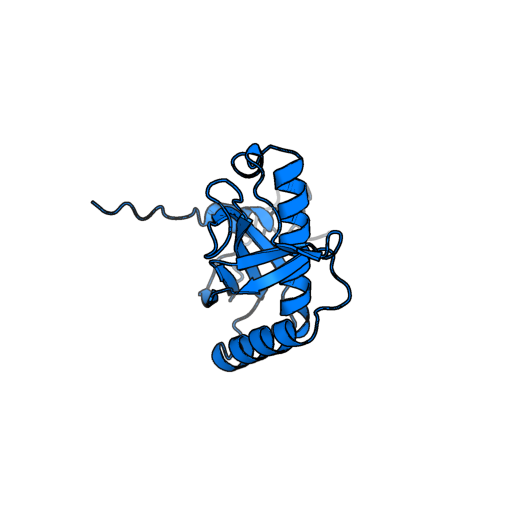276 -1.112 -0.172 1.00 97.69 123 THR A C 1
ATOM 991 O O . THR A 1 123 ? 4.719 0.035 -0.116 1.00 97.69 123 THR A O 1
ATOM 994 N N . SER A 1 124 ? 3.030 -1.412 0.178 1.00 96.81 124 SER A N 1
ATOM 995 C CA . SER A 1 124 ? 2.118 -0.440 0.774 1.00 96.81 124 SER A CA 1
ATOM 996 C C . SER A 1 124 ? 1.435 -1.025 1.997 1.00 96.81 124 SER A C 1
ATOM 998 O O . SER A 1 124 ? 0.978 -2.165 1.978 1.00 96.81 124 SER A O 1
ATOM 1000 N N . THR A 1 125 ? 1.361 -0.229 3.055 1.00 97.38 125 THR A N 1
ATOM 1001 C CA . THR A 1 125 ? 0.673 -0.553 4.298 1.00 97.38 125 THR A CA 1
ATOM 1002 C C . THR A 1 125 ? -0.360 0.526 4.565 1.00 97.38 125 THR A C 1
ATOM 1004 O O . THR A 1 125 ? -0.022 1.712 4.615 1.00 97.38 125 THR A O 1
ATOM 1007 N N . ILE A 1 126 ? -1.605 0.107 4.756 1.00 96.06 126 ILE A N 1
ATOM 1008 C CA . ILE A 1 126 ? -2.686 0.972 5.213 1.00 96.06 126 ILE A CA 1
ATOM 1009 C C . ILE A 1 126 ? -3.253 0.450 6.530 1.00 96.06 126 ILE A C 1
ATOM 1011 O O . ILE A 1 126 ? -3.195 -0.754 6.809 1.00 96.06 126 ILE A O 1
ATOM 1015 N N . SER A 1 127 ? -3.845 1.340 7.314 1.00 95.31 127 SER A N 1
ATOM 1016 C CA . SER A 1 127 ? -4.541 0.983 8.541 1.00 95.31 127 SER A CA 1
ATOM 1017 C C . SER A 1 127 ? -5.912 1.631 8.653 1.00 95.31 127 SER A C 1
ATOM 1019 O O . SER A 1 127 ? -6.161 2.705 8.106 1.00 95.31 127 SER A O 1
ATOM 1021 N N . TYR A 1 128 ? -6.788 0.940 9.376 1.00 93.69 128 TYR A N 1
ATOM 1022 C CA . TYR A 1 128 ? -8.098 1.403 9.809 1.00 93.69 128 TYR A CA 1
ATOM 1023 C C . TYR A 1 128 ? -8.177 1.259 11.327 1.00 93.69 128 TYR A C 1
ATOM 1025 O O . TYR A 1 128 ? -7.927 0.174 11.866 1.00 93.69 128 TYR A O 1
ATOM 1033 N N . SER A 1 129 ? -8.510 2.352 12.007 1.00 90.50 129 SER A N 1
ATOM 1034 C CA . SER A 1 129 ? -8.730 2.384 13.452 1.00 90.50 129 SER A CA 1
ATOM 1035 C C . SER A 1 129 ? -10.225 2.352 13.750 1.00 90.50 129 SER A C 1
ATOM 1037 O O . SER A 1 129 ? -10.992 3.091 13.127 1.00 90.50 129 SER A O 1
ATOM 1039 N N . TYR A 1 130 ? -10.633 1.505 14.692 1.00 88.75 130 TYR A N 1
ATOM 1040 C CA . TYR A 1 130 ? -12.014 1.377 15.153 1.00 88.75 130 TYR A CA 1
ATOM 1041 C C . TYR A 1 130 ? -12.092 1.682 16.654 1.00 88.75 130 TYR A C 1
ATOM 1043 O O . TYR A 1 130 ? -11.308 1.103 17.414 1.00 88.75 130 TYR A O 1
ATOM 1051 N N . PRO A 1 131 ? -13.060 2.501 17.107 1.00 85.00 131 PRO A N 1
ATOM 1052 C CA . PRO A 1 131 ? -13.182 2.934 18.507 1.00 85.00 131 PRO A CA 1
ATOM 1053 C C . PRO A 1 131 ? -13.744 1.857 19.447 1.00 85.00 131 PRO A C 1
ATOM 1055 O O . PRO A 1 131 ? -14.062 2.132 20.602 1.00 85.00 131 PRO A O 1
ATOM 1058 N N . HIS A 1 132 ? -13.941 0.640 18.943 1.00 84.38 132 HIS A N 1
ATOM 1059 C CA . HIS A 1 132 ? -14.404 -0.516 19.698 1.00 84.38 132 HIS A CA 1
ATOM 1060 C C . HIS A 1 132 ? -13.758 -1.796 19.157 1.00 84.38 132 HIS A C 1
ATOM 1062 O O . HIS A 1 132 ? -13.230 -1.841 18.038 1.00 84.38 132 HIS A O 1
ATOM 1068 N N . ILE A 1 133 ? -13.803 -2.865 19.958 1.00 80.06 133 ILE A N 1
ATOM 1069 C CA . ILE A 1 133 ? -13.400 -4.198 19.499 1.00 80.06 133 ILE A CA 1
ATOM 1070 C C . ILE A 1 133 ? -14.432 -4.701 18.496 1.00 80.06 133 ILE A C 1
ATOM 1072 O O . ILE A 1 133 ? -15.613 -4.832 18.822 1.00 80.06 133 ILE A O 1
ATOM 1076 N N . ILE A 1 134 ? -13.963 -5.014 17.292 1.00 84.62 134 ILE A N 1
ATOM 1077 C CA . ILE A 1 134 ? -14.760 -5.642 16.244 1.00 84.62 134 ILE A CA 1
ATOM 1078 C C . ILE A 1 134 ? -14.142 -6.973 15.835 1.00 84.62 134 ILE A C 1
ATOM 1080 O O . ILE A 1 134 ? -12.925 -7.133 15.782 1.00 84.62 134 ILE A O 1
ATOM 1084 N N . SER A 1 135 ? -14.996 -7.940 15.505 1.00 86.69 135 SER A N 1
ATOM 1085 C CA . SER A 1 135 ? -14.535 -9.188 14.905 1.00 86.69 135 SER A CA 1
ATOM 1086 C C . SER A 1 135 ? -14.340 -8.983 13.406 1.00 86.69 135 SER A C 1
ATOM 1088 O O . SER A 1 135 ? -15.279 -8.619 12.699 1.00 86.69 135 SER A O 1
ATOM 1090 N N . ILE A 1 136 ? -13.120 -9.219 12.922 1.00 89.69 136 ILE A N 1
ATOM 1091 C CA . ILE A 1 136 ? -12.779 -9.114 11.502 1.00 89.69 136 ILE A CA 1
ATOM 1092 C C . ILE A 1 136 ? -12.452 -10.509 10.974 1.00 89.69 136 ILE A C 1
ATOM 1094 O O . ILE A 1 136 ? -11.441 -11.108 11.347 1.00 89.69 136 ILE A O 1
ATOM 1098 N N . ASP A 1 137 ? -13.286 -11.022 10.067 1.00 92.69 137 ASP A N 1
ATOM 1099 C CA . ASP A 1 137 ? -12.973 -12.239 9.317 1.00 92.69 137 ASP A CA 1
ATOM 1100 C C . ASP A 1 137 ? -11.911 -11.930 8.252 1.00 92.69 137 ASP A C 1
ATOM 1102 O O . ASP A 1 137 ? -12.200 -11.508 7.128 1.00 92.69 137 ASP A O 1
ATOM 1106 N N . LYS A 1 138 ? -10.651 -12.146 8.632 1.00 92.88 138 LYS A N 1
ATOM 1107 C CA . LYS A 1 138 ? -9.486 -11.878 7.784 1.00 92.88 138 LYS A CA 1
ATOM 1108 C C . LYS A 1 138 ? -9.457 -12.730 6.517 1.00 92.88 138 LYS A C 1
ATOM 1110 O O . LYS A 1 138 ? -8.938 -12.263 5.507 1.00 92.88 138 LYS A O 1
ATOM 1115 N N . GLU A 1 139 ? -9.993 -13.950 6.539 1.00 93.69 139 GLU A N 1
ATOM 1116 C CA . GLU A 1 139 ? -9.977 -14.826 5.362 1.00 93.69 139 GLU A CA 1
ATOM 1117 C C . GLU A 1 139 ? -11.011 -14.383 4.329 1.00 93.69 139 GLU A C 1
ATOM 1119 O O . GLU A 1 139 ? -10.715 -14.329 3.130 1.00 93.69 139 GLU A O 1
ATOM 1124 N N . THR A 1 140 ? -12.204 -14.001 4.788 1.00 93.81 140 THR A N 1
ATOM 1125 C CA . THR A 1 140 ? -13.221 -13.398 3.920 1.00 93.81 140 THR A CA 1
ATOM 1126 C C . THR A 1 140 ? -12.742 -12.057 3.370 1.00 93.81 140 THR A C 1
ATOM 1128 O O . THR A 1 140 ? -12.827 -11.832 2.161 1.00 93.81 140 THR A O 1
ATOM 1131 N N . LEU A 1 141 ? -12.151 -11.199 4.210 1.00 94.56 141 LEU A N 1
ATOM 1132 C CA . LEU A 1 141 ? -11.600 -9.916 3.770 1.00 94.56 141 LEU A CA 1
ATOM 1133 C C . LEU A 1 141 ? -10.488 -10.101 2.727 1.00 94.56 141 LEU A C 1
ATOM 1135 O O . LEU A 1 141 ? -10.531 -9.467 1.674 1.00 94.56 141 LEU A O 1
ATOM 1139 N N . ARG A 1 142 ? -9.542 -11.022 2.965 1.00 94.38 142 ARG A N 1
ATOM 1140 C CA . ARG A 1 142 ? -8.480 -11.357 2.002 1.00 94.38 142 ARG A CA 1
ATOM 1141 C C . ARG A 1 142 ? -9.070 -11.760 0.655 1.00 94.38 142 ARG A C 1
ATOM 1143 O O . ARG A 1 142 ? -8.685 -11.205 -0.370 1.00 94.38 142 ARG A O 1
ATOM 1150 N N . ARG A 1 143 ? -10.032 -12.686 0.653 1.00 93.06 143 ARG A N 1
ATOM 1151 C CA . ARG A 1 143 ? -10.685 -13.165 -0.574 1.00 93.06 143 ARG A CA 1
ATOM 1152 C C . ARG A 1 143 ? -11.393 -12.041 -1.325 1.00 93.06 143 ARG A C 1
ATOM 1154 O O . ARG A 1 143 ? -11.277 -11.965 -2.547 1.00 93.06 143 ARG A O 1
ATOM 1161 N N . ASN A 1 144 ? -12.099 -11.171 -0.607 1.00 92.50 144 ASN A N 1
ATOM 1162 C CA . ASN A 1 144 ? -12.821 -10.052 -1.203 1.00 92.50 144 ASN A CA 1
ATOM 1163 C C . ASN A 1 144 ? -11.860 -9.042 -1.840 1.00 92.50 144 ASN A C 1
ATOM 1165 O O . ASN A 1 144 ? -12.096 -8.633 -2.974 1.00 92.50 144 ASN A O 1
ATOM 1169 N N . ILE A 1 145 ? -10.756 -8.702 -1.165 1.00 91.44 145 ILE A N 1
ATOM 1170 C CA . ILE A 1 145 ? -9.725 -7.803 -1.708 1.00 91.44 145 ILE A CA 1
ATOM 1171 C C . ILE A 1 145 ? -9.101 -8.415 -2.966 1.00 91.44 145 ILE A C 1
ATOM 1173 O O . ILE A 1 145 ? -9.024 -7.755 -4.002 1.00 91.44 145 ILE A O 1
ATOM 1177 N N . THR A 1 146 ? -8.720 -9.697 -2.921 1.00 89.19 146 THR A N 1
ATOM 1178 C CA . THR A 1 146 ? -8.183 -10.417 -4.088 1.00 89.19 146 THR A CA 1
ATOM 1179 C C . THR A 1 146 ? -9.167 -10.460 -5.261 1.00 89.19 146 THR A C 1
ATOM 1181 O O . THR A 1 146 ? -8.775 -10.294 -6.419 1.00 89.19 146 THR A O 1
ATOM 1184 N N . SER A 1 147 ? -10.461 -10.628 -4.984 1.00 86.19 147 SER A N 1
ATOM 1185 C CA . SER A 1 147 ? -11.501 -10.600 -6.016 1.00 86.19 147 SER A CA 1
ATOM 1186 C C . SER A 1 147 ? -11.692 -9.201 -6.610 1.00 86.19 147 SER A C 1
ATOM 1188 O O . SER A 1 147 ? -11.708 -9.052 -7.833 1.00 86.19 147 SER A O 1
ATOM 1190 N N . ALA A 1 148 ? -11.791 -8.163 -5.775 1.00 82.19 148 ALA A N 1
ATOM 1191 C CA . ALA A 1 148 ? -11.985 -6.783 -6.222 1.00 82.19 148 ALA A CA 1
ATOM 1192 C C . ALA A 1 148 ? -10.843 -6.314 -7.130 1.00 82.19 148 ALA A C 1
ATOM 1194 O O . ALA A 1 148 ? -11.081 -5.670 -8.152 1.00 82.19 148 ALA A O 1
ATOM 1195 N N . PHE A 1 149 ? -9.619 -6.723 -6.812 1.00 76.06 149 PHE A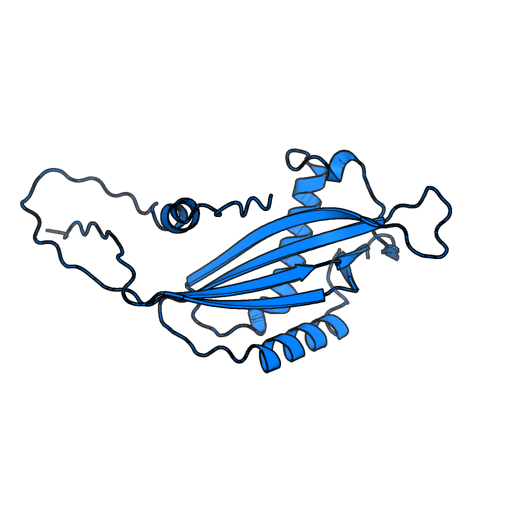 N 1
ATOM 1196 C CA . PHE A 1 149 ? -8.444 -6.476 -7.632 1.00 76.06 149 PHE A CA 1
ATOM 1197 C C . PHE A 1 149 ? -8.532 -7.059 -9.048 1.00 76.06 149 PHE A C 1
ATOM 1199 O O . PHE A 1 149 ? -8.085 -6.449 -10.020 1.00 76.06 149 PHE A O 1
ATOM 1206 N N . SER A 1 150 ? -9.142 -8.236 -9.179 1.00 68.19 150 SER A N 1
ATOM 1207 C CA . SER A 1 150 ? -9.303 -8.895 -10.477 1.00 68.19 150 SER A CA 1
ATOM 1208 C C . SER A 1 150 ? -10.307 -8.168 -11.386 1.00 68.19 150 SER A C 1
ATOM 1210 O O . SER A 1 150 ? -10.251 -8.354 -12.599 1.00 68.19 150 SER A O 1
ATOM 1212 N N . HIS A 1 151 ? -11.187 -7.322 -10.826 1.00 63.72 151 HIS A N 1
ATOM 1213 C CA . HIS A 1 151 ? -12.336 -6.737 -11.533 1.00 63.72 151 HIS A CA 1
ATOM 1214 C C . HIS A 1 151 ? -12.345 -5.197 -11.619 1.00 63.72 151 HIS A C 1
ATOM 1216 O O . HIS A 1 151 ? -12.910 -4.661 -12.565 1.00 63.72 151 HIS A O 1
ATOM 1222 N N . ARG A 1 152 ? -11.738 -4.451 -10.679 1.00 64.19 152 ARG A N 1
ATOM 1223 C CA . ARG A 1 152 ? -11.796 -2.965 -10.628 1.00 64.19 152 ARG A CA 1
ATOM 1224 C C . ARG A 1 152 ? -10.722 -2.260 -11.486 1.00 64.19 152 ARG A C 1
ATOM 1226 O O . ARG A 1 152 ? -10.261 -1.175 -11.145 1.00 64.19 152 ARG A O 1
ATOM 1233 N N . GLY A 1 153 ? -10.310 -2.868 -12.598 1.00 54.53 153 GLY A N 1
ATOM 1234 C CA . GLY A 1 153 ? -9.134 -2.453 -13.369 1.00 54.53 153 GLY A CA 1
ATOM 1235 C C . GLY A 1 153 ? -9.257 -1.161 -14.187 1.00 54.53 153 GLY A C 1
ATOM 1236 O O . GLY A 1 153 ? -8.221 -0.622 -14.555 1.00 54.53 153 GLY A O 1
ATOM 1237 N N . ASP A 1 154 ? -10.452 -0.644 -14.472 1.00 53.09 154 ASP A N 1
ATOM 1238 C CA . ASP A 1 154 ? -10.638 0.167 -15.692 1.00 53.09 154 ASP A CA 1
ATOM 1239 C C . ASP A 1 154 ? -10.555 1.699 -15.526 1.00 53.09 154 ASP A C 1
ATOM 1241 O O . ASP A 1 154 ? -10.643 2.422 -16.517 1.00 53.09 154 ASP A O 1
ATOM 1245 N N . TYR A 1 155 ? -10.357 2.226 -14.310 1.00 55.50 155 TYR A N 1
ATOM 1246 C CA . TYR A 1 155 ? -10.448 3.680 -14.051 1.00 55.50 155 TYR A CA 1
ATOM 1247 C C . TYR A 1 155 ? -9.259 4.301 -13.309 1.00 55.50 155 TYR A C 1
ATOM 1249 O O . TYR A 1 155 ? -9.335 5.454 -12.886 1.00 55.50 155 TYR A O 1
ATOM 1257 N N . MET A 1 156 ? -8.160 3.568 -13.123 1.00 65.50 156 MET A N 1
ATOM 1258 C CA . MET A 1 156 ? -7.017 4.052 -12.341 1.00 65.50 156 MET A CA 1
ATOM 1259 C C . MET A 1 156 ? -5.787 4.278 -13.219 1.00 65.50 156 MET A C 1
ATOM 1261 O O . MET A 1 156 ? -5.558 3.550 -14.174 1.00 65.50 156 MET A O 1
ATOM 1265 N N . LEU A 1 157 ? -4.971 5.287 -12.889 1.00 79.12 157 LEU A N 1
ATOM 1266 C CA . LEU A 1 157 ? -3.681 5.528 -13.560 1.00 79.12 157 LEU A CA 1
ATOM 1267 C C . LEU A 1 157 ? -2.679 4.393 -13.300 1.00 79.12 157 LEU A C 1
ATOM 1269 O O . LEU A 1 157 ? -1.780 4.152 -14.103 1.00 79.12 157 LEU A O 1
ATOM 1273 N N . LEU A 1 158 ? -2.846 3.699 -12.173 1.00 87.75 158 LEU A N 1
ATOM 1274 C CA . LEU A 1 158 ? -2.022 2.578 -11.752 1.00 87.75 158 LEU A CA 1
ATOM 1275 C C . LEU A 1 158 ? -2.884 1.353 -11.482 1.00 87.75 158 LEU A C 1
ATOM 1277 O O . LEU A 1 158 ? -3.997 1.451 -10.967 1.00 87.75 158 LEU A O 1
ATOM 1281 N N . ARG A 1 159 ? -2.308 0.191 -11.755 1.00 88.38 159 ARG A N 1
ATOM 1282 C CA . ARG A 1 159 ? -2.795 -1.116 -11.317 1.00 88.38 159 ARG A CA 1
ATOM 1283 C C . ARG A 1 159 ? -1.647 -1.841 -10.635 1.00 88.38 159 ARG A C 1
ATOM 1285 O O . ARG A 1 159 ? -0.491 -1.567 -10.949 1.00 88.38 159 ARG A O 1
ATOM 1292 N N . MET A 1 160 ? -1.944 -2.816 -9.784 1.00 88.75 160 MET A N 1
ATOM 1293 C CA . MET A 1 160 ? -0.952 -3.853 -9.498 1.00 88.75 160 MET A CA 1
ATOM 1294 C C . MET A 1 160 ? -1.244 -5.048 -10.426 1.00 88.75 160 MET A C 1
ATOM 1296 O O . MET A 1 160 ? -2.383 -5.222 -10.865 1.00 88.75 160 MET A O 1
ATOM 1300 N N . LEU A 1 161 ? -0.254 -5.868 -10.762 1.00 86.75 161 LEU A N 1
ATOM 1301 C CA . LEU A 1 161 ? -0.464 -7.126 -11.507 1.00 86.75 161 LEU A CA 1
ATOM 1302 C C . LEU A 1 161 ? -0.267 -8.364 -10.641 1.00 86.75 161 LEU A C 1
ATOM 1304 O O . LEU A 1 161 ? -0.930 -9.380 -10.827 1.00 86.75 161 LEU A O 1
ATOM 1308 N N . TYR A 1 162 ? 0.647 -8.248 -9.694 1.00 89.31 162 TYR A N 1
ATOM 1309 C CA . TYR A 1 162 ? 0.995 -9.250 -8.707 1.00 89.31 162 TYR A CA 1
ATOM 1310 C C . TYR A 1 162 ? 1.184 -8.532 -7.377 1.00 89.31 162 TYR A C 1
ATOM 1312 O O . TYR A 1 162 ? 1.539 -7.353 -7.390 1.00 89.31 162 TYR A O 1
ATOM 1320 N N . TYR A 1 163 ? 0.898 -9.217 -6.274 1.00 92.56 163 TYR A N 1
ATOM 1321 C CA . TYR A 1 163 ? 1.167 -8.775 -4.909 1.00 92.56 163 TYR A CA 1
ATOM 1322 C C . TYR A 1 163 ? 0.948 -9.939 -3.937 1.00 92.56 163 TYR A C 1
ATOM 1324 O O . TYR A 1 163 ? 0.189 -10.874 -4.210 1.00 92.56 163 TYR A O 1
ATOM 1332 N N . GLU A 1 164 ? 1.546 -9.829 -2.761 1.00 94.06 164 GLU A N 1
ATOM 1333 C CA . GLU A 1 164 ? 1.266 -10.662 -1.599 1.00 94.06 164 GLU A CA 1
ATOM 1334 C C . GLU A 1 164 ? 0.457 -9.857 -0.577 1.00 94.06 164 GLU A C 1
ATOM 1336 O O . GLU A 1 164 ? 0.806 -8.722 -0.25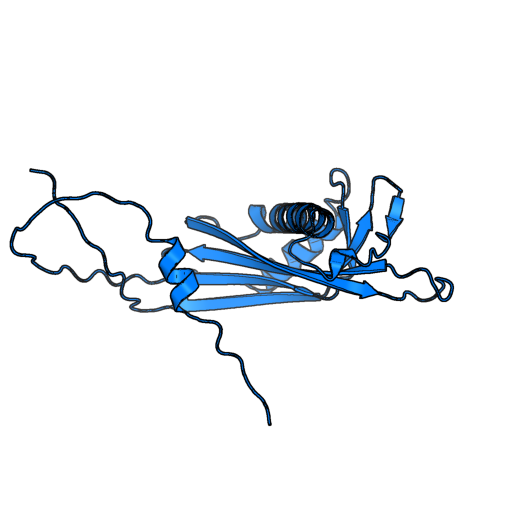0 1.00 94.06 164 GLU A O 1
ATOM 1341 N N . LEU A 1 165 ? -0.649 -10.427 -0.087 1.00 95.25 165 LEU A N 1
ATOM 1342 C CA . LEU A 1 165 ? -1.592 -9.735 0.796 1.00 95.25 165 LEU A CA 1
ATOM 1343 C C . LEU A 1 165 ? -1.523 -10.246 2.233 1.00 95.25 165 LEU A C 1
ATOM 1345 O O . LEU A 1 165 ? -1.910 -11.384 2.533 1.00 95.25 165 LEU A O 1
ATOM 1349 N N . TYR A 1 166 ? -1.150 -9.353 3.142 1.00 95.12 166 TYR A N 1
ATOM 1350 C CA . TYR A 1 166 ? -1.128 -9.600 4.576 1.00 95.12 166 TYR A CA 1
ATOM 1351 C C . TYR A 1 166 ? -2.191 -8.760 5.275 1.00 95.12 166 TYR A C 1
ATOM 1353 O O . TYR A 1 166 ? -2.363 -7.578 4.995 1.00 95.12 166 TYR A O 1
ATOM 1361 N N . ILE A 1 167 ? -2.916 -9.393 6.196 1.00 94.75 167 ILE A N 1
ATOM 1362 C CA . ILE A 1 167 ? -3.948 -8.744 7.003 1.00 94.75 167 ILE A CA 1
ATOM 1363 C C . ILE A 1 167 ? -3.650 -9.052 8.463 1.00 94.75 167 ILE A C 1
ATOM 1365 O O . ILE A 1 167 ? -3.608 -10.219 8.872 1.00 94.75 167 ILE A O 1
ATOM 1369 N N . LEU A 1 168 ? -3.449 -7.996 9.239 1.00 92.31 168 LEU A N 1
ATOM 1370 C CA . LEU A 1 168 ? -3.199 -8.040 10.668 1.00 92.31 168 LEU A CA 1
ATOM 1371 C C . LEU A 1 168 ? -4.319 -7.300 11.397 1.00 92.31 168 LEU A C 1
ATOM 1373 O O . LEU A 1 168 ? -4.802 -6.271 10.939 1.00 92.31 168 LEU A O 1
ATOM 1377 N N . THR A 1 169 ? -4.711 -7.827 12.549 1.00 89.62 169 THR A N 1
ATOM 1378 C CA . THR A 1 169 ? -5.664 -7.175 13.445 1.00 89.62 169 THR A CA 1
ATOM 1379 C C . THR A 1 169 ? -5.059 -7.192 14.835 1.00 89.62 169 THR A C 1
ATOM 1381 O O . THR A 1 169 ? -4.603 -8.246 15.284 1.00 89.62 169 THR A O 1
ATOM 1384 N N . ILE A 1 170 ? -5.018 -6.033 15.484 1.00 85.88 170 ILE A N 1
ATOM 1385 C CA . ILE A 1 170 ? -4.546 -5.869 16.857 1.00 85.88 170 ILE A CA 1
ATOM 1386 C C . ILE A 1 170 ? -5.691 -5.271 17.665 1.00 85.88 170 ILE A C 1
ATOM 1388 O O . ILE A 1 170 ? -6.260 -4.255 17.277 1.00 85.88 170 ILE A O 1
ATOM 1392 N N . GLU A 1 171 ? -6.016 -5.904 18.785 1.00 86.06 171 GLU A N 1
ATOM 1393 C CA . GLU A 1 171 ? -7.011 -5.414 19.734 1.00 86.06 171 GLU A CA 1
ATOM 1394 C C . GLU A 1 171 ? -6.295 -4.828 20.950 1.00 86.06 171 GLU A C 1
ATOM 1396 O O . GLU A 1 171 ? -5.475 -5.496 21.585 1.00 86.06 171 GLU A O 1
ATOM 1401 N N . PHE A 1 172 ? -6.629 -3.590 21.291 1.00 78.44 172 PHE A N 1
ATOM 1402 C CA . PHE A 1 172 ? -6.212 -2.944 22.525 1.00 78.44 172 PHE A CA 1
ATOM 1403 C C . PHE A 1 172 ? -7.402 -2.933 23.475 1.00 78.44 172 PHE A C 1
ATOM 1405 O O . PHE A 1 172 ? -8.439 -2.347 23.168 1.00 78.44 172 PHE A O 1
ATOM 1412 N N . LYS A 1 173 ? -7.249 -3.604 24.617 1.00 75.50 173 LYS A N 1
ATOM 1413 C CA . LYS A 1 173 ? -8.212 -3.566 25.719 1.00 75.50 173 LYS A CA 1
ATOM 1414 C C . LYS A 1 173 ? -7.733 -2.581 26.766 1.00 75.50 173 LYS A C 1
ATOM 1416 O O . LYS A 1 173 ? -6.530 -2.515 27.017 1.00 75.50 173 LYS A O 1
ATOM 1421 N N . ASP A 1 174 ? -8.674 -1.855 27.358 1.00 67.19 174 ASP A N 1
ATOM 1422 C CA . ASP A 1 174 ? -8.409 -0.929 28.460 1.00 67.19 174 ASP A CA 1
ATOM 1423 C C . ASP A 1 174 ? -7.315 0.102 28.115 1.00 67.19 174 ASP A C 1
ATOM 1425 O O . ASP A 1 174 ? -6.451 0.428 28.935 1.00 67.19 174 ASP A O 1
ATOM 1429 N N . ALA A 1 175 ? -7.309 0.592 26.869 1.00 58.22 175 ALA A N 1
ATOM 1430 C CA . ALA A 1 175 ? -6.358 1.609 26.451 1.00 58.22 175 ALA A CA 1
ATOM 1431 C C . ALA A 1 175 ? -6.722 2.941 27.118 1.00 58.22 175 ALA A C 1
ATOM 1433 O O . ALA A 1 175 ? -7.862 3.402 27.051 1.00 58.22 175 ALA A O 1
ATOM 1434 N N . TRP A 1 176 ? -5.735 3.553 27.771 1.00 50.03 176 TRP A N 1
ATOM 1435 C CA . TRP A 1 176 ? -5.895 4.832 28.452 1.00 50.03 176 TRP A CA 1
ATOM 1436 C C . TRP A 1 176 ? -5.828 5.966 27.432 1.00 50.03 176 TRP A C 1
ATOM 1438 O O . TRP A 1 176 ? -4.759 6.244 26.878 1.00 50.03 176 TRP A O 1
ATOM 1448 N N . LEU A 1 177 ? -6.953 6.637 27.202 1.00 45.00 177 LEU A N 1
ATOM 1449 C CA . LEU A 1 177 ? -6.960 7.948 26.569 1.00 45.00 177 LEU A CA 1
ATOM 1450 C C . LEU A 1 177 ? -6.842 9.009 27.661 1.00 45.00 177 LEU A C 1
ATOM 1452 O O . LEU A 1 177 ? -7.621 9.055 28.607 1.00 45.00 177 LEU A O 1
ATOM 1456 N N . TRP A 1 178 ? -5.808 9.840 27.549 1.00 37.72 178 TRP A N 1
ATOM 1457 C CA . TRP A 1 178 ? -5.694 11.050 28.353 1.00 37.72 178 TRP A CA 1
ATOM 1458 C C . TRP A 1 178 ? -6.623 12.085 27.731 1.00 37.72 178 TRP A C 1
ATOM 1460 O O . TRP A 1 178 ? -6.188 12.805 26.830 1.00 37.72 178 TRP A O 1
ATOM 1470 N N . ASP A 1 179 ? -7.883 12.112 28.156 1.00 36.34 179 ASP A N 1
ATOM 1471 C CA . ASP A 1 179 ? -8.822 13.136 27.714 1.00 36.34 179 ASP A CA 1
ATOM 1472 C C . ASP A 1 179 ? -8.841 14.300 28.714 1.00 36.34 179 ASP A C 1
ATOM 1474 O O . ASP A 1 179 ? -9.002 14.105 29.920 1.00 36.34 179 ASP A O 1
ATOM 1478 N N . TYR A 1 180 ? -8.616 15.514 28.213 1.00 33.06 180 TYR A N 1
ATOM 1479 C CA . TYR A 1 180 ? -8.754 16.754 28.976 1.00 33.06 180 TYR A CA 1
ATOM 1480 C C . TYR A 1 180 ? -10.089 17.380 28.571 1.00 33.06 180 TYR A C 1
ATOM 1482 O O . TYR A 1 180 ? -10.168 18.112 27.586 1.00 33.06 180 TYR A O 1
ATOM 1490 N N . SER A 1 181 ? -11.151 17.096 29.325 1.00 33.75 181 SER A N 1
ATOM 1491 C CA . SER A 1 181 ? -12.450 17.737 29.125 1.00 33.75 181 SER A CA 1
ATOM 1492 C C . SER A 1 181 ? -12.470 19.122 29.783 1.00 33.75 181 SER A C 1
ATOM 1494 O O . SER A 1 181 ? -12.492 19.231 31.011 1.00 33.75 181 SER A O 1
ATOM 1496 N N . ILE A 1 182 ? -12.512 20.183 28.975 1.00 32.97 182 ILE A N 1
ATOM 1497 C CA . ILE A 1 182 ? -12.928 21.520 29.415 1.00 32.97 182 ILE A CA 1
ATOM 1498 C C . ILE A 1 182 ? -14.460 21.529 29.380 1.00 32.97 182 ILE A C 1
ATOM 1500 O O . ILE A 1 182 ? -15.051 21.542 28.304 1.00 32.97 182 ILE A O 1
ATOM 1504 N N . ASN A 1 183 ? -15.105 21.479 30.547 1.00 31.44 183 ASN A N 1
ATOM 1505 C CA . ASN A 1 183 ? -16.552 21.665 30.638 1.00 31.44 183 ASN A CA 1
ATOM 1506 C C . ASN A 1 183 ? -16.898 23.139 30.400 1.00 31.44 183 ASN A C 1
ATOM 1508 O O . ASN A 1 183 ? -16.385 24.024 31.085 1.00 31.44 183 ASN A O 1
ATOM 1512 N N . GLU A 1 184 ? -17.792 23.371 29.441 1.00 35.09 184 GLU A N 1
ATOM 1513 C CA . GLU A 1 184 ? -18.528 24.619 29.271 1.00 35.09 184 GLU A CA 1
ATOM 1514 C C . GLU A 1 184 ? -19.298 24.961 30.557 1.00 35.09 184 GLU A C 1
ATOM 1516 O O . GLU A 1 184 ? -20.184 24.205 30.957 1.00 35.09 184 GLU A O 1
ATOM 1521 N N . MET A 1 185 ? -18.985 26.110 31.166 1.00 29.66 185 MET A N 1
ATOM 1522 C CA . MET A 1 185 ? -19.907 26.969 31.925 1.00 29.66 185 MET A CA 1
ATOM 1523 C C . MET A 1 185 ? -19.422 28.418 31.878 1.00 29.66 185 MET A C 1
ATOM 1525 O O . MET A 1 185 ? -18.237 28.658 32.202 1.00 29.66 185 MET A O 1
#

Radius of gyration: 20.63 Å; chains: 1; bounding box: 42×43×62 Å

Organism: Schistosoma japonicum (NCBI:txid6182)

Secondary structure (DSSP, 8-state):
--------THHHHHHT-----------------EEEEEEEEEEEEEEEEEETTTTEEPBP-GGGG-TTSHHHHHHHHHHHHHHHHHHTTTSPS--SEEEEEEEEEEEE--TTS-TT--EEEEEEEEEEEESS-----HHHHHHHHHHHHHH-GGG-SEEESS-EEEEEEEEEEEEE---------